Protein AF-A0A9E3R028-F1 (afdb_monomer)

Structure (mmCIF, N/CA/C/O backbone):
data_AF-A0A9E3R028-F1
#
_entry.id   AF-A0A9E3R028-F1
#
loop_
_atom_site.group_PDB
_atom_site.id
_atom_site.type_symbol
_atom_site.label_atom_id
_atom_site.label_alt_id
_atom_site.label_comp_id
_atom_site.label_asym_id
_atom_site.label_entity_id
_atom_site.label_seq_id
_atom_site.pdbx_PDB_ins_code
_atom_site.Cartn_x
_atom_site.Cartn_y
_atom_site.Cartn_z
_atom_site.occupancy
_atom_site.B_iso_or_equiv
_atom_site.auth_seq_id
_atom_site.auth_comp_id
_atom_site.auth_asym_id
_atom_site.auth_atom_id
_atom_site.pdbx_PDB_model_num
ATOM 1 N N . MET A 1 1 ? -29.742 22.937 36.128 1.00 52.22 1 MET A N 1
ATOM 2 C CA . MET A 1 1 ? -29.540 23.534 34.791 1.00 52.22 1 MET A CA 1
ATOM 3 C C . MET A 1 1 ? -29.158 22.417 33.839 1.00 52.22 1 MET A C 1
ATOM 5 O O . MET A 1 1 ? -28.031 21.950 33.879 1.00 52.22 1 MET A O 1
ATOM 9 N N . THR A 1 2 ? -30.118 21.914 33.070 1.00 56.81 2 THR A N 1
ATOM 10 C CA . THR A 1 2 ? -29.880 20.970 31.972 1.00 56.81 2 THR A CA 1
ATOM 11 C C . THR A 1 2 ? -29.448 21.771 30.751 1.00 56.81 2 THR A C 1
ATOM 13 O O . THR A 1 2 ? -30.237 22.549 30.215 1.00 56.81 2 THR A O 1
ATOM 16 N N . ASP A 1 3 ? -28.183 21.631 30.361 1.00 55.00 3 ASP A N 1
ATOM 17 C CA . ASP A 1 3 ? -27.664 22.211 29.125 1.00 55.00 3 ASP A CA 1
ATOM 18 C C . ASP A 1 3 ? -28.366 21.531 27.940 1.00 55.00 3 ASP A C 1
ATOM 20 O O . ASP A 1 3 ? -28.268 20.320 27.750 1.00 55.00 3 ASP A O 1
ATOM 24 N N . THR A 1 4 ? -29.166 22.306 27.212 1.00 62.31 4 THR A N 1
ATOM 25 C CA . THR A 1 4 ? -30.043 21.865 26.113 1.00 62.31 4 THR A CA 1
ATOM 26 C C . THR A 1 4 ? -29.516 22.334 24.761 1.00 62.31 4 THR A C 1
ATOM 28 O O . THR A 1 4 ? -30.279 22.479 23.806 1.00 62.31 4 THR A O 1
ATOM 31 N N . ARG A 1 5 ? -28.207 22.593 24.643 1.00 57.25 5 ARG A N 1
ATOM 32 C CA . ARG A 1 5 ? -27.637 22.955 23.345 1.00 57.25 5 ARG A CA 1
ATOM 33 C C . ARG A 1 5 ? -27.756 21.776 22.375 1.00 57.25 5 ARG A C 1
ATOM 35 O O . ARG A 1 5 ? -27.258 20.690 22.682 1.00 57.25 5 ARG A O 1
ATOM 42 N N . PRO A 1 6 ? -28.381 21.967 21.200 1.00 56.25 6 PRO A N 1
ATOM 43 C CA . PRO A 1 6 ? -28.322 20.969 20.148 1.00 56.25 6 PRO A CA 1
ATOM 44 C C . PRO A 1 6 ? -26.850 20.752 19.767 1.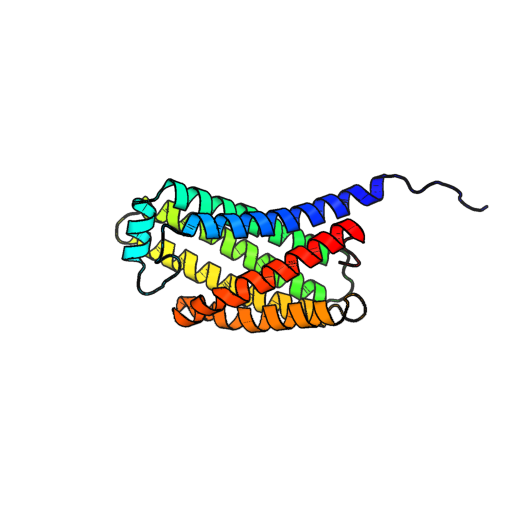00 56.25 6 PRO A C 1
ATOM 46 O O . PRO A 1 6 ? -26.083 21.720 19.741 1.00 56.25 6 PRO A O 1
ATOM 49 N N . PRO A 1 7 ? -26.428 19.507 19.486 1.00 55.75 7 PRO A N 1
ATOM 50 C CA . PRO A 1 7 ? -25.069 19.248 19.037 1.00 55.75 7 PRO A CA 1
ATOM 51 C C . PRO A 1 7 ? -24.806 20.077 17.778 1.00 55.75 7 PRO A C 1
ATOM 53 O O . PRO A 1 7 ? -25.539 19.970 16.791 1.00 55.75 7 PRO A O 1
ATOM 56 N N . THR A 1 8 ? -23.786 20.935 17.823 1.00 53.41 8 THR A N 1
ATOM 57 C CA . THR A 1 8 ? -23.384 21.722 16.660 1.00 53.41 8 THR A CA 1
ATOM 58 C C . THR A 1 8 ? -22.966 20.771 15.526 1.00 53.41 8 THR A C 1
ATOM 60 O O . THR A 1 8 ? -22.371 19.719 15.783 1.00 53.41 8 THR A O 1
ATOM 63 N N . PRO A 1 9 ? -23.255 21.100 14.252 1.00 54.72 9 PRO A N 1
ATOM 64 C CA . PRO A 1 9 ? -22.971 20.221 13.111 1.00 54.72 9 PRO A CA 1
ATOM 65 C C . PRO A 1 9 ? -21.474 19.936 12.875 1.00 54.72 9 PRO A C 1
ATOM 67 O O . PRO A 1 9 ? -21.119 19.122 12.021 1.00 54.72 9 PRO A O 1
ATOM 70 N N . GLU A 1 10 ? -20.585 20.584 13.625 1.00 54.69 10 GLU A N 1
ATOM 71 C CA . GLU A 1 10 ? -19.137 20.620 13.409 1.00 54.69 10 GLU A CA 1
ATOM 72 C C . GLU A 1 10 ? -18.427 19.279 13.689 1.00 54.69 10 GLU A C 1
ATOM 74 O O . GLU A 1 10 ? -17.338 19.033 13.174 1.00 54.69 10 GLU A O 1
ATOM 79 N N . GLY A 1 11 ? -19.059 18.346 14.413 1.00 52.66 11 GLY A N 1
ATOM 80 C CA . GLY A 1 11 ? -18.451 17.057 14.780 1.00 52.66 11 GLY A CA 1
ATOM 81 C C . GLY A 1 11 ? -18.382 15.992 13.672 1.00 52.66 11 GLY A C 1
ATOM 82 O O . GLY A 1 11 ? -17.630 15.026 13.801 1.00 52.66 11 GLY A O 1
ATOM 83 N N . ARG A 1 12 ? -19.146 16.126 12.574 1.00 56.41 12 ARG A N 1
ATOM 84 C CA . ARG A 1 12 ? -19.146 15.136 11.469 1.00 56.41 12 ARG A CA 1
ATOM 85 C C . ARG A 1 12 ? -18.051 15.371 10.426 1.00 56.41 12 ARG A C 1
ATOM 87 O O . ARG A 1 12 ? -17.665 14.425 9.741 1.00 56.41 12 ARG A O 1
ATOM 94 N N . SER A 1 13 ? -17.539 16.597 10.319 1.00 70.69 13 SER A N 1
ATOM 95 C CA . SER A 1 13 ? -16.602 17.003 9.261 1.00 70.69 13 SER A CA 1
ATOM 96 C C . SER A 1 13 ? -15.262 16.233 9.286 1.00 70.69 13 SER A C 1
ATOM 98 O O . SER A 1 13 ? -14.866 15.702 8.245 1.00 70.69 13 SER A O 1
ATOM 100 N N . PRO A 1 14 ? -14.602 16.027 10.450 1.00 83.50 14 PRO A N 1
ATOM 101 C CA . PRO A 1 14 ? -13.290 15.366 10.483 1.00 83.50 14 PRO A CA 1
ATOM 102 C C . PRO A 1 14 ? -13.351 13.856 10.210 1.00 83.50 14 PRO A C 1
ATOM 104 O O . PRO A 1 14 ? -12.488 13.302 9.531 1.00 83.50 14 PRO A O 1
ATOM 107 N N . ALA A 1 15 ? -14.385 13.178 10.718 1.00 89.69 15 ALA A N 1
ATOM 108 C CA . ALA A 1 15 ? -14.577 11.743 10.515 1.00 89.69 15 ALA A CA 1
ATOM 109 C C . ALA A 1 15 ? -14.929 11.410 9.059 1.00 89.69 15 ALA A C 1
ATOM 111 O O . ALA A 1 15 ? -14.435 10.420 8.515 1.00 89.69 15 ALA A O 1
ATOM 112 N N . LEU A 1 16 ? -15.756 12.250 8.424 1.00 93.38 16 LEU A N 1
ATOM 113 C CA . LEU A 1 16 ? -16.076 12.122 7.008 1.00 93.38 16 LEU A CA 1
ATOM 114 C C . LEU A 1 16 ? -14.817 12.282 6.155 1.00 93.38 16 LEU A C 1
ATOM 116 O O . LEU A 1 16 ? -14.528 11.395 5.358 1.00 93.38 16 LEU A O 1
ATOM 120 N N . GLY A 1 17 ? -14.056 13.363 6.362 1.00 94.94 17 GLY A N 1
ATOM 121 C CA . GLY A 1 17 ? -12.817 13.614 5.625 1.00 94.94 17 GLY A CA 1
ATOM 122 C C . GLY A 1 17 ? -11.838 12.449 5.743 1.00 94.94 17 GLY A C 1
ATOM 123 O O . GLY A 1 17 ? -11.412 11.903 4.732 1.00 94.94 17 GLY A O 1
ATOM 124 N N . LEU A 1 18 ? -11.573 11.985 6.967 1.00 96.25 18 LEU A N 1
ATOM 125 C CA . LEU A 1 18 ? -10.669 10.860 7.200 1.00 96.25 18 LEU A CA 1
ATOM 126 C C . LEU A 1 18 ? -11.150 9.564 6.529 1.00 96.25 18 LEU A C 1
ATOM 128 O O . LEU A 1 18 ? -10.365 8.863 5.895 1.00 96.25 18 LEU A O 1
ATOM 132 N N . GLY A 1 19 ? -12.439 9.237 6.647 1.00 96.69 19 GLY A N 1
ATOM 133 C CA . GLY A 1 19 ? -13.005 8.058 5.995 1.00 96.69 19 GLY A CA 1
ATOM 134 C C . GLY A 1 19 ? -12.938 8.134 4.465 1.00 96.69 19 GLY A C 1
ATOM 135 O O . GLY A 1 19 ? -12.598 7.144 3.823 1.00 96.69 19 GLY A O 1
ATOM 136 N N . LEU A 1 20 ? -13.186 9.307 3.876 1.00 97.62 20 LEU A N 1
ATOM 137 C CA . LEU A 1 20 ? -13.028 9.527 2.435 1.00 97.62 20 LEU A CA 1
ATOM 138 C C . LEU A 1 20 ? -11.567 9.408 1.991 1.00 97.62 20 LEU A C 1
ATOM 140 O O . LEU A 1 20 ? -11.316 8.829 0.939 1.00 97.62 20 LEU A O 1
ATOM 144 N N . THR A 1 21 ? -10.607 9.867 2.798 1.00 98.06 21 THR A N 1
ATOM 145 C CA . THR A 1 21 ? -9.173 9.683 2.530 1.00 98.06 21 THR A CA 1
ATOM 146 C C . THR A 1 21 ? -8.810 8.200 2.423 1.00 98.06 21 THR A C 1
ATOM 148 O O . THR A 1 21 ? -8.137 7.799 1.476 1.00 98.06 21 THR A O 1
ATOM 151 N N . GLY A 1 22 ? -9.300 7.359 3.339 1.00 98.25 22 GLY A N 1
ATOM 152 C CA . GLY A 1 22 ? -9.068 5.913 3.267 1.00 98.25 22 GLY A CA 1
ATOM 153 C C . GLY A 1 22 ? -9.707 5.262 2.031 1.00 98.25 22 GLY A C 1
ATOM 154 O O . GLY A 1 22 ? -9.060 4.468 1.350 1.00 98.25 22 GLY A O 1
ATOM 155 N N . LEU A 1 23 ? -10.938 5.658 1.677 1.00 98.56 23 LEU A N 1
ATOM 156 C CA . LEU A 1 23 ? -11.609 5.185 0.456 1.00 98.56 23 LEU A CA 1
ATOM 157 C C . LEU A 1 23 ? -10.883 5.624 -0.821 1.00 98.56 23 LEU A C 1
ATOM 159 O O . LEU A 1 23 ? -10.758 4.827 -1.750 1.00 98.56 23 LEU A O 1
ATOM 163 N N . ALA A 1 24 ? -10.382 6.861 -0.866 1.00 98.56 24 ALA A N 1
ATOM 164 C CA . ALA A 1 24 ? -9.566 7.353 -1.971 1.00 98.56 24 ALA A CA 1
ATOM 165 C C . ALA A 1 24 ? -8.272 6.538 -2.098 1.00 98.56 24 ALA A C 1
ATOM 167 O O . ALA A 1 24 ? -7.923 6.123 -3.201 1.00 98.56 24 ALA A O 1
ATOM 168 N N . GLY A 1 25 ? -7.620 6.229 -0.971 1.00 98.56 25 GLY A N 1
ATOM 169 C CA . GLY A 1 25 ? -6.462 5.338 -0.925 1.00 98.56 25 GLY A CA 1
ATOM 170 C C . GLY A 1 25 ? -6.739 3.975 -1.563 1.00 98.56 25 GLY A C 1
ATOM 171 O O . GLY A 1 25 ? -5.985 3.538 -2.432 1.00 98.56 25 GLY A O 1
ATOM 172 N N . VAL A 1 26 ? -7.860 3.338 -1.206 1.00 98.69 26 VAL A N 1
ATOM 173 C CA . VAL A 1 26 ? -8.295 2.061 -1.800 1.00 98.69 26 VAL A CA 1
ATOM 174 C C . VAL A 1 26 ? -8.547 2.194 -3.303 1.00 98.69 26 VAL A C 1
ATOM 176 O O . VAL A 1 26 ? -8.011 1.411 -4.085 1.00 98.69 26 VAL A O 1
ATOM 179 N N . ALA A 1 27 ? -9.343 3.182 -3.719 1.00 98.69 27 ALA A N 1
ATOM 180 C CA . ALA A 1 27 ? -9.720 3.360 -5.120 1.00 98.69 27 ALA A CA 1
ATOM 181 C C . ALA A 1 27 ? -8.502 3.614 -6.021 1.00 98.69 27 ALA A C 1
ATOM 183 O O . ALA A 1 27 ? -8.405 3.042 -7.106 1.00 98.69 27 ALA A O 1
ATOM 184 N N . LEU A 1 28 ? -7.554 4.429 -5.554 1.00 98.62 28 LEU A N 1
ATOM 185 C CA . LEU A 1 28 ? -6.338 4.746 -6.295 1.00 98.62 28 LEU A CA 1
ATOM 186 C C . LEU A 1 28 ? -5.385 3.552 -6.397 1.00 98.62 28 LEU A C 1
ATOM 188 O O . LEU A 1 28 ? -4.838 3.329 -7.469 1.00 98.62 28 LEU A O 1
ATOM 192 N N . ASN A 1 29 ? -5.245 2.734 -5.348 1.00 98.44 29 ASN A N 1
ATOM 193 C CA . ASN A 1 29 ? -4.454 1.498 -5.424 1.00 98.44 29 ASN A CA 1
ATOM 194 C C . ASN A 1 29 ? -5.057 0.498 -6.427 1.00 98.44 29 ASN A C 1
ATOM 196 O O . ASN A 1 29 ? -4.339 -0.092 -7.231 1.00 98.44 29 ASN A O 1
ATOM 200 N N . VAL A 1 30 ? -6.388 0.350 -6.446 1.00 98.50 30 VAL A N 1
ATOM 201 C CA . VAL A 1 30 ? -7.079 -0.490 -7.442 1.00 98.50 30 VAL A CA 1
ATOM 202 C C . VAL A 1 30 ? -6.868 0.046 -8.862 1.00 98.50 30 VAL A C 1
ATOM 204 O O . VAL A 1 30 ? -6.584 -0.727 -9.778 1.00 98.50 30 VAL A O 1
ATOM 207 N N . ALA A 1 31 ? -6.985 1.362 -9.054 1.00 98.38 31 ALA A N 1
ATOM 208 C CA . ALA A 1 31 ? -6.740 1.998 -10.345 1.00 98.38 31 ALA A CA 1
ATOM 209 C C . ALA A 1 31 ? -5.286 1.813 -10.804 1.00 98.38 31 ALA A C 1
ATOM 211 O O . ALA A 1 31 ? -5.053 1.498 -11.968 1.00 98.38 31 ALA A O 1
ATOM 212 N N . ALA A 1 32 ? -4.319 1.939 -9.894 1.00 97.81 32 ALA A N 1
ATOM 213 C CA . ALA A 1 32 ? -2.907 1.752 -10.195 1.00 97.81 32 ALA A CA 1
ATOM 214 C C . ALA A 1 32 ? -2.615 0.334 -10.714 1.00 97.81 32 ALA A C 1
ATOM 216 O O . ALA A 1 32 ? -2.037 0.177 -11.788 1.00 97.81 32 ALA A O 1
ATOM 217 N N . VAL A 1 33 ? -3.142 -0.702 -10.048 1.00 96.75 33 VAL A N 1
ATOM 218 C CA . VAL A 1 33 ? -3.058 -2.094 -10.533 1.00 96.75 33 VAL A CA 1
ATOM 219 C C . VAL A 1 33 ? -3.713 -2.259 -11.910 1.00 96.75 33 VAL A C 1
ATOM 221 O O . VAL A 1 33 ? -3.205 -2.992 -12.759 1.00 96.75 33 VAL A O 1
ATOM 224 N N . ALA A 1 34 ? -4.826 -1.569 -12.179 1.00 97.69 34 ALA A N 1
ATOM 225 C CA . ALA A 1 34 ? -5.450 -1.601 -13.500 1.00 97.69 34 ALA A CA 1
ATOM 226 C C . ALA A 1 34 ? -4.557 -0.967 -14.584 1.00 97.69 34 ALA A C 1
ATOM 228 O O . ALA A 1 34 ? -4.493 -1.497 -15.696 1.00 97.69 34 ALA A O 1
ATOM 229 N N . PHE A 1 35 ? -3.839 0.113 -14.261 1.00 98.12 35 PHE A N 1
ATOM 230 C CA . PHE A 1 35 ? -2.866 0.738 -15.159 1.00 98.12 35 PHE A CA 1
ATOM 231 C C . PHE A 1 35 ? -1.607 -0.109 -15.374 1.00 98.12 35 PHE A C 1
ATOM 233 O O . PHE A 1 35 ? -0.998 0.015 -16.429 1.00 98.12 35 PHE A O 1
ATOM 240 N N . LEU A 1 36 ? -1.247 -1.011 -14.454 1.00 95.88 36 LEU A N 1
ATOM 241 C CA . LEU A 1 36 ? -0.114 -1.934 -14.628 1.00 95.88 36 LEU A CA 1
ATOM 242 C C . LEU A 1 36 ? -0.366 -3.081 -15.614 1.00 95.88 36 LEU A C 1
ATOM 244 O O . LEU A 1 36 ? 0.580 -3.762 -15.990 1.00 95.88 36 LEU A O 1
ATOM 248 N N . ARG A 1 37 ? -1.604 -3.316 -16.067 1.00 96.06 37 ARG A N 1
ATOM 249 C CA . ARG A 1 37 ? -1.925 -4.431 -16.984 1.00 96.06 37 ARG A CA 1
ATOM 250 C C . ARG A 1 37 ? -1.025 -4.538 -18.233 1.00 96.06 37 ARG A C 1
ATOM 252 O O . ARG A 1 37 ? -0.749 -5.668 -18.625 1.00 96.06 37 ARG A O 1
ATOM 259 N N . PRO A 1 38 ? -0.569 -3.439 -18.868 1.00 96.81 38 PRO A N 1
ATOM 260 C CA . PRO A 1 38 ? 0.353 -3.497 -20.005 1.00 96.81 38 PRO A CA 1
ATOM 261 C C . PRO A 1 38 ? 1.813 -3.819 -19.640 1.00 96.81 38 PRO A C 1
ATOM 263 O O . PRO A 1 38 ? 2.636 -3.910 -20.543 1.00 96.81 38 PRO A O 1
ATOM 266 N N . ILE A 1 39 ? 2.143 -3.948 -18.350 1.00 96.94 39 ILE A N 1
ATOM 267 C CA . ILE A 1 39 ? 3.502 -4.105 -17.808 1.00 96.94 39 ILE A CA 1
ATOM 268 C C . ILE A 1 39 ? 3.568 -5.434 -17.025 1.00 96.94 39 ILE A C 1
ATOM 270 O O . ILE A 1 39 ? 3.597 -5.435 -15.790 1.00 96.94 39 ILE A O 1
ATOM 274 N N . PRO A 1 40 ? 3.496 -6.595 -17.704 1.00 94.75 40 PRO A N 1
ATOM 275 C CA . PRO A 1 40 ? 3.368 -7.900 -17.053 1.00 94.75 40 PRO A CA 1
ATOM 276 C C . PRO A 1 40 ? 4.564 -8.292 -16.172 1.00 94.75 40 PRO A C 1
ATOM 278 O O . PRO A 1 40 ? 4.393 -9.126 -15.281 1.00 94.75 40 PRO A O 1
ATOM 281 N N . HIS A 1 41 ? 5.746 -7.702 -16.382 1.00 95.56 41 HIS A N 1
ATOM 282 C CA . HIS A 1 41 ? 6.936 -7.977 -15.570 1.00 95.56 41 HIS A CA 1
ATOM 283 C C . HIS A 1 41 ? 7.132 -6.993 -14.409 1.00 95.56 41 HIS A C 1
ATOM 285 O O . HIS A 1 41 ? 8.146 -7.068 -13.710 1.00 95.56 41 HIS A O 1
ATOM 291 N N . ALA A 1 42 ? 6.171 -6.094 -14.162 1.00 93.88 42 ALA A N 1
ATOM 292 C CA . ALA A 1 42 ? 6.224 -5.200 -13.012 1.00 93.88 42 ALA A CA 1
ATOM 293 C C . ALA A 1 42 ? 6.432 -5.990 -11.708 1.00 93.88 42 ALA A C 1
ATOM 295 O O . ALA A 1 42 ? 5.757 -6.992 -11.461 1.00 93.88 42 ALA A O 1
ATOM 296 N N . TYR A 1 43 ? 7.371 -5.525 -10.879 1.00 90.25 43 TYR A N 1
ATOM 297 C CA . TYR A 1 43 ? 7.721 -6.127 -9.586 1.00 90.25 43 TYR A CA 1
ATOM 298 C C . TYR A 1 43 ? 8.282 -7.564 -9.646 1.00 90.25 43 TYR A C 1
ATOM 300 O O . TYR A 1 43 ? 8.252 -8.286 -8.649 1.00 90.25 43 TYR A O 1
ATOM 308 N N . ARG A 1 44 ? 8.838 -7.996 -10.789 1.00 92.19 44 ARG A N 1
ATOM 309 C CA . ARG A 1 44 ? 9.544 -9.285 -10.919 1.00 92.19 44 ARG A CA 1
ATOM 310 C C . ARG A 1 44 ? 11.071 -9.084 -10.843 1.00 92.19 44 ARG A C 1
ATOM 312 O O . ARG A 1 44 ? 11.637 -8.505 -11.774 1.00 92.19 44 ARG A O 1
ATOM 319 N N . PRO A 1 45 ? 11.761 -9.527 -9.769 1.00 91.44 45 PRO A N 1
ATOM 320 C CA . PRO A 1 45 ? 13.191 -9.248 -9.563 1.00 91.44 45 PRO A CA 1
ATOM 321 C C . PRO A 1 45 ? 14.112 -9.819 -10.653 1.00 91.44 45 PRO A C 1
ATOM 323 O O . PRO A 1 45 ? 15.181 -9.277 -10.910 1.00 91.44 45 PRO A O 1
ATOM 326 N N . GLU A 1 46 ? 13.711 -10.904 -11.307 1.00 94.19 46 GLU A N 1
ATOM 327 C CA . GLU A 1 46 ? 14.446 -11.575 -12.380 1.00 94.19 46 GLU A CA 1
ATOM 328 C C . GLU A 1 46 ? 14.240 -10.940 -13.763 1.00 94.19 46 GLU A C 1
ATOM 330 O O . GLU A 1 46 ? 14.974 -11.261 -14.695 1.00 94.19 46 GLU A O 1
ATOM 335 N N . ALA A 1 47 ? 13.259 -10.044 -13.908 1.00 94.69 47 ALA A N 1
ATOM 336 C CA . ALA A 1 47 ? 12.821 -9.505 -15.195 1.00 94.69 47 ALA A CA 1
ATOM 337 C C . ALA A 1 47 ? 12.924 -7.970 -15.269 1.00 94.69 47 ALA A C 1
ATOM 339 O O . ALA A 1 47 ? 12.144 -7.327 -15.967 1.00 94.69 47 ALA A O 1
ATOM 340 N N . LEU A 1 48 ? 13.899 -7.373 -14.575 1.00 95.06 48 LEU A N 1
ATOM 341 C CA . LEU A 1 48 ? 14.069 -5.914 -14.499 1.00 95.06 48 LEU A CA 1
ATOM 342 C C . LEU A 1 48 ? 14.233 -5.245 -15.870 1.00 95.06 48 LEU A C 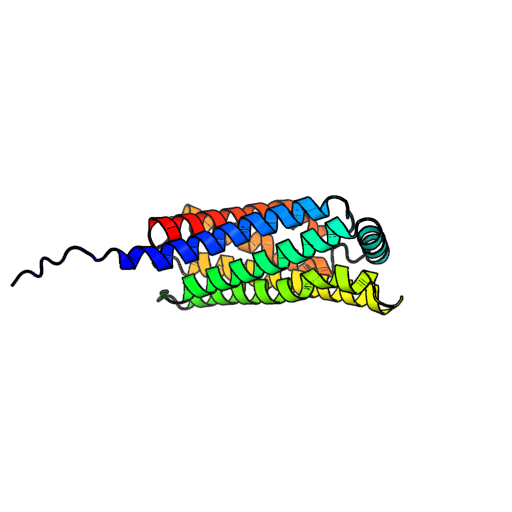1
ATOM 344 O O . LEU A 1 48 ? 13.658 -4.187 -16.101 1.00 95.06 48 LEU A O 1
ATOM 348 N N . GLU A 1 49 ? 14.981 -5.863 -16.785 1.00 95.56 49 GLU A N 1
ATOM 349 C CA . GLU A 1 49 ? 15.172 -5.333 -18.144 1.00 95.56 49 GLU A CA 1
ATOM 350 C C . GLU A 1 49 ? 13.866 -5.349 -18.949 1.00 95.56 49 GLU A C 1
ATOM 352 O O . GLU A 1 49 ? 13.540 -4.383 -19.638 1.00 95.56 49 GLU A O 1
ATOM 357 N N . ALA A 1 50 ? 13.080 -6.424 -18.824 1.00 96.75 50 ALA A N 1
ATOM 358 C CA . ALA A 1 50 ? 11.771 -6.521 -19.464 1.00 96.75 50 ALA A CA 1
ATOM 359 C C . ALA A 1 50 ? 10.796 -5.495 -18.871 1.00 96.75 50 ALA A C 1
ATOM 361 O O . ALA A 1 50 ? 10.132 -4.782 -19.618 1.00 96.75 50 ALA A O 1
ATOM 362 N N . TRP A 1 51 ? 10.779 -5.352 -17.543 1.00 97.19 51 TRP A N 1
ATOM 363 C CA . TRP A 1 51 ? 9.991 -4.331 -16.857 1.00 97.19 51 TRP A CA 1
ATOM 364 C C . TRP A 1 51 ? 10.362 -2.921 -17.342 1.00 97.19 51 TRP A C 1
ATOM 366 O O . TRP A 1 51 ? 9.481 -2.132 -17.685 1.00 97.19 51 TRP A O 1
ATOM 376 N N . LEU A 1 52 ? 11.655 -2.608 -17.453 1.00 97.25 52 LEU A N 1
ATOM 377 C CA . LEU A 1 52 ? 12.118 -1.313 -17.950 1.00 97.25 52 LEU A CA 1
ATOM 378 C C . LEU A 1 52 ? 11.664 -1.055 -19.395 1.00 97.25 52 LEU A C 1
ATOM 380 O O . LEU A 1 52 ? 11.148 0.025 -19.696 1.00 97.25 52 LEU A O 1
ATOM 384 N N . ALA A 1 53 ? 11.816 -2.047 -20.276 1.00 97.31 53 ALA A N 1
ATOM 385 C CA . ALA A 1 53 ? 11.385 -1.959 -21.669 1.00 97.31 53 ALA A CA 1
ATOM 386 C C . ALA A 1 53 ? 9.864 -1.758 -21.795 1.00 97.31 53 ALA A C 1
ATOM 388 O O . ALA A 1 53 ? 9.409 -0.940 -22.593 1.00 97.31 53 ALA A O 1
ATOM 389 N N . GLU A 1 54 ? 9.070 -2.446 -20.976 1.00 98.19 54 GLU A N 1
ATOM 390 C CA . GLU A 1 54 ? 7.612 -2.296 -20.923 1.00 98.19 54 GLU A CA 1
ATOM 391 C C . GLU A 1 54 ? 7.192 -0.921 -20.410 1.00 98.19 54 GLU A C 1
ATOM 393 O O . GLU A 1 54 ? 6.298 -0.292 -20.980 1.00 98.19 54 GLU A O 1
ATOM 398 N N . CYS A 1 55 ? 7.869 -0.407 -19.380 1.00 97.62 55 CYS A N 1
ATOM 399 C CA . CYS A 1 55 ? 7.629 0.944 -18.894 1.00 97.62 55 CYS A CA 1
ATOM 400 C C . CYS A 1 55 ? 7.888 1.995 -19.981 1.00 97.62 55 CYS A C 1
ATOM 402 O O . CYS A 1 55 ? 7.113 2.950 -20.098 1.00 97.62 55 CYS A O 1
ATOM 404 N N . ALA A 1 56 ? 8.938 1.805 -20.788 1.00 97.25 56 ALA A N 1
ATOM 405 C CA . ALA A 1 56 ? 9.258 2.667 -21.923 1.00 97.25 56 ALA A CA 1
ATOM 406 C C . ALA A 1 56 ? 8.249 2.519 -23.077 1.00 97.25 56 ALA A C 1
ATOM 408 O O . 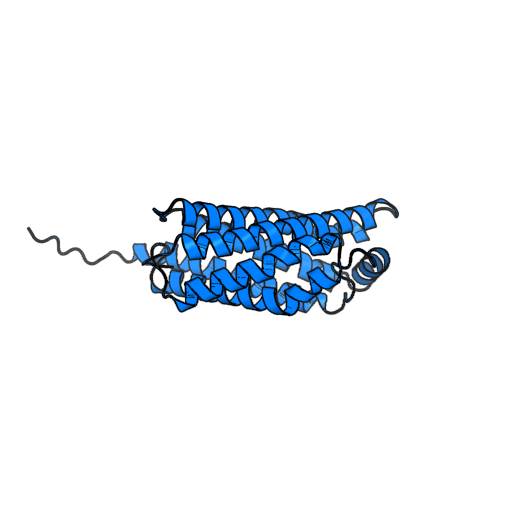ALA A 1 56 ? 7.924 3.505 -23.736 1.00 97.25 56 ALA A O 1
ATOM 409 N N . ALA A 1 57 ? 7.719 1.313 -23.299 1.00 98.00 57 ALA A N 1
ATOM 410 C CA . ALA A 1 57 ? 6.698 1.044 -24.310 1.00 98.00 57 ALA A CA 1
ATOM 411 C C . ALA A 1 57 ? 5.307 1.585 -23.923 1.00 98.00 57 ALA A C 1
ATOM 413 O O . ALA A 1 57 ? 4.512 1.924 -24.799 1.00 98.00 57 ALA A O 1
ATOM 414 N N . ALA A 1 58 ? 5.012 1.698 -22.624 1.00 97.94 58 ALA A N 1
ATOM 415 C CA . ALA A 1 58 ? 3.729 2.163 -22.096 1.00 97.94 58 ALA A CA 1
ATOM 416 C C . ALA A 1 58 ? 3.884 3.351 -21.116 1.00 97.94 58 ALA A C 1
ATOM 418 O O . ALA A 1 58 ? 3.452 3.272 -19.961 1.00 97.94 58 ALA A O 1
ATOM 419 N N . PRO A 1 59 ? 4.446 4.499 -21.544 1.00 96.81 59 PRO A N 1
ATOM 420 C CA . PRO A 1 59 ? 4.839 5.584 -20.637 1.00 96.81 59 PRO A CA 1
ATOM 421 C C . PRO A 1 59 ? 3.653 6.219 -19.899 1.00 96.81 59 PRO A C 1
ATOM 423 O O . PRO A 1 59 ? 3.760 6.586 -18.731 1.00 96.81 59 PRO A O 1
ATOM 426 N N . GLN A 1 60 ? 2.494 6.311 -20.555 1.00 98.00 60 GLN A N 1
ATOM 427 C CA . GLN A 1 60 ? 1.269 6.856 -19.959 1.00 98.00 60 GLN A CA 1
ATOM 428 C C . GLN A 1 60 ? 0.723 5.939 -18.859 1.00 98.00 60 GLN A C 1
ATOM 430 O O . GLN A 1 60 ? 0.307 6.424 -17.810 1.00 98.00 60 GLN A O 1
ATOM 435 N N . ALA A 1 61 ? 0.763 4.621 -19.079 1.00 97.75 61 ALA A N 1
ATOM 436 C CA . ALA A 1 61 ? 0.340 3.627 -18.099 1.00 97.75 61 ALA A CA 1
ATOM 437 C C . ALA A 1 61 ? 1.284 3.613 -16.887 1.00 97.75 61 ALA A C 1
ATOM 439 O O . ALA A 1 61 ? 0.820 3.660 -15.749 1.00 97.75 61 ALA A O 1
ATOM 440 N N . THR A 1 62 ? 2.598 3.663 -17.131 1.00 97.81 62 THR A N 1
ATOM 441 C CA . THR A 1 62 ? 3.630 3.801 -16.092 1.00 97.81 62 THR A CA 1
ATOM 442 C C . THR A 1 62 ? 3.402 5.049 -15.240 1.00 97.81 62 THR A C 1
ATOM 444 O O . THR A 1 62 ? 3.368 4.962 -14.013 1.00 97.81 62 THR A O 1
ATOM 447 N N . ALA A 1 63 ? 3.187 6.206 -15.874 1.00 98.12 63 ALA A N 1
ATOM 448 C CA . ALA A 1 63 ? 2.948 7.460 -15.167 1.00 98.12 63 ALA A CA 1
ATOM 449 C C . ALA A 1 63 ? 1.637 7.440 -14.367 1.00 98.12 63 ALA A C 1
ATOM 451 O O . ALA A 1 63 ? 1.627 7.820 -13.196 1.00 98.12 63 ALA A O 1
ATOM 452 N N . ALA A 1 64 ? 0.541 6.977 -14.977 1.00 98.38 64 ALA A N 1
ATOM 453 C CA . ALA A 1 64 ? -0.761 6.891 -14.323 1.00 98.38 64 ALA A CA 1
ATOM 454 C C . ALA A 1 64 ? -0.730 5.942 -13.118 1.00 98.38 64 ALA A C 1
ATOM 456 O O . ALA A 1 64 ? -1.227 6.299 -12.051 1.00 98.38 64 ALA A O 1
ATOM 457 N N . SER A 1 65 ? -0.096 4.773 -13.263 1.00 98.38 65 SER A N 1
ATOM 458 C CA . SER A 1 65 ? 0.105 3.824 -12.167 1.00 98.38 65 SER A CA 1
ATOM 459 C C . SER A 1 65 ? 0.943 4.429 -11.042 1.00 98.38 65 SER A C 1
ATOM 461 O O . SER A 1 65 ? 0.512 4.421 -9.891 1.00 98.38 65 SER A O 1
ATOM 463 N N . GLY A 1 66 ? 2.109 4.999 -11.369 1.00 98.06 66 GLY A N 1
ATOM 464 C CA . GLY A 1 66 ? 3.021 5.574 -10.380 1.00 98.06 66 GLY A CA 1
ATOM 465 C C . GLY A 1 66 ? 2.352 6.657 -9.535 1.00 98.06 66 GLY A C 1
ATOM 466 O O . GLY A 1 66 ? 2.384 6.583 -8.308 1.00 98.06 66 GLY A O 1
ATOM 467 N N . TRP A 1 67 ? 1.662 7.609 -10.175 1.00 98.50 67 TRP A N 1
ATOM 468 C CA . TRP A 1 67 ? 0.926 8.665 -9.473 1.00 98.50 67 TRP A CA 1
ATOM 469 C C . TRP A 1 67 ? -0.263 8.142 -8.666 1.00 98.50 67 TRP A C 1
ATOM 471 O O . TRP A 1 67 ? -0.476 8.596 -7.540 1.00 98.50 67 TRP A O 1
ATOM 481 N N . ALA A 1 68 ? -1.032 7.197 -9.215 1.00 98.56 68 ALA A N 1
ATOM 482 C CA . ALA A 1 68 ? -2.157 6.603 -8.503 1.00 98.56 68 ALA A CA 1
ATOM 483 C C . ALA A 1 68 ? -1.685 5.873 -7.234 1.00 98.56 68 ALA A C 1
ATOM 485 O O . ALA A 1 68 ? -2.250 6.109 -6.165 1.00 98.56 68 ALA A O 1
ATOM 486 N N . PHE A 1 69 ? -0.605 5.086 -7.306 1.00 98.44 69 PHE A N 1
ATOM 487 C CA . PHE A 1 69 ? 0.004 4.492 -6.115 1.00 98.44 69 PHE A CA 1
ATOM 488 C C . PHE A 1 69 ? 0.520 5.552 -5.143 1.00 98.44 69 PHE A C 1
ATOM 490 O O . PHE A 1 69 ? 0.122 5.518 -3.983 1.00 98.44 69 PHE A O 1
ATOM 497 N N . THR A 1 70 ? 1.322 6.530 -5.585 1.00 98.69 70 THR A N 1
ATOM 498 C CA . THR A 1 70 ? 1.884 7.561 -4.689 1.00 98.69 70 THR A CA 1
ATOM 499 C C . THR A 1 70 ? 0.790 8.271 -3.893 1.00 98.69 70 THR A C 1
ATOM 501 O O . THR A 1 70 ? 0.845 8.334 -2.665 1.00 98.69 70 THR A O 1
ATOM 504 N N . VAL A 1 71 ? -0.231 8.797 -4.578 1.00 98.69 71 VAL A N 1
ATOM 505 C CA . VAL A 1 71 ? -1.314 9.545 -3.924 1.00 98.69 71 VAL A CA 1
ATOM 506 C C . VAL A 1 71 ? -2.165 8.612 -3.064 1.00 98.69 71 VAL A C 1
ATOM 508 O O . VAL A 1 71 ? -2.531 8.971 -1.943 1.00 98.69 71 VAL A O 1
ATOM 511 N N . GLY A 1 72 ? -2.448 7.402 -3.553 1.00 98.69 72 GLY A N 1
ATOM 512 C CA . GLY A 1 72 ? -3.215 6.401 -2.823 1.00 98.69 72 GLY A CA 1
ATOM 513 C C . GLY A 1 72 ? -2.542 5.988 -1.514 1.00 98.69 72 GLY A C 1
ATOM 514 O O . GLY A 1 72 ? -3.182 5.986 -0.467 1.00 98.69 72 GLY A O 1
ATOM 515 N N . LEU A 1 73 ? -1.245 5.692 -1.547 1.00 98.75 73 LEU A N 1
ATOM 516 C CA . LEU A 1 73 ? -0.455 5.281 -0.387 1.00 98.75 73 LEU A CA 1
ATOM 517 C C . LEU A 1 73 ? -0.274 6.417 0.625 1.00 98.75 73 LEU A C 1
ATOM 519 O O . LEU A 1 73 ? -0.439 6.193 1.823 1.00 98.75 73 LEU A O 1
ATOM 523 N N . VAL A 1 74 ? -0.040 7.655 0.174 1.00 98.75 74 VAL A N 1
ATOM 524 C CA . VAL A 1 74 ? -0.020 8.823 1.073 1.00 98.75 74 VAL A CA 1
ATOM 525 C C . VAL A 1 74 ? -1.380 9.008 1.751 1.00 98.75 74 VAL A C 1
ATOM 527 O O . VAL A 1 74 ? -1.440 9.235 2.961 1.00 98.75 74 VAL A O 1
ATOM 530 N N . ALA A 1 75 ? -2.483 8.847 1.014 1.00 98.62 75 ALA A N 1
ATOM 531 C CA . ALA A 1 75 ? -3.822 8.885 1.594 1.00 98.62 75 ALA A CA 1
ATOM 532 C C . ALA A 1 75 ? -4.017 7.773 2.642 1.00 98.62 75 ALA A C 1
ATOM 534 O O . ALA A 1 75 ? -4.513 8.039 3.738 1.00 98.62 75 ALA A O 1
ATOM 535 N N . LEU A 1 76 ? -3.563 6.545 2.369 1.00 98.69 76 LEU A N 1
ATOM 536 C CA . LEU A 1 76 ? -3.588 5.454 3.347 1.00 98.69 76 LEU A CA 1
ATOM 537 C C . LEU A 1 76 ? -2.758 5.777 4.597 1.00 98.69 76 LEU A C 1
ATOM 539 O O . LEU A 1 76 ? -3.238 5.567 5.711 1.00 98.69 76 LEU A O 1
ATOM 543 N N . ALA A 1 77 ? -1.560 6.343 4.448 1.00 98.69 77 ALA A N 1
ATOM 544 C CA . ALA A 1 77 ? -0.735 6.747 5.582 1.00 98.69 77 ALA A CA 1
ATOM 545 C C . ALA A 1 77 ? -1.460 7.770 6.472 1.00 98.69 77 ALA A C 1
ATOM 547 O O . ALA A 1 77 ? -1.573 7.572 7.683 1.00 98.69 77 ALA A O 1
ATOM 548 N N . VAL A 1 78 ? -2.034 8.817 5.870 1.00 98.50 78 VAL A N 1
ATOM 549 C CA . VAL A 1 78 ? -2.843 9.819 6.584 1.00 98.50 78 VAL A CA 1
ATOM 550 C C . VAL A 1 78 ? -4.045 9.168 7.269 1.00 98.50 78 VAL A C 1
ATOM 552 O O . VAL A 1 78 ? -4.334 9.476 8.426 1.00 98.50 78 VAL A O 1
ATOM 555 N N . PHE A 1 79 ? -4.725 8.240 6.590 1.00 98.56 79 PHE A N 1
ATOM 556 C CA . PHE A 1 79 ? -5.859 7.511 7.149 1.00 98.56 79 PHE A CA 1
ATOM 557 C C . PHE A 1 79 ? -5.479 6.766 8.434 1.00 98.56 79 PHE A C 1
ATOM 559 O O . PHE A 1 79 ? -6.123 6.949 9.470 1.00 98.56 79 PHE A O 1
ATOM 566 N N . PHE A 1 80 ? -4.408 5.973 8.402 1.00 98.38 80 PHE A N 1
ATOM 567 C CA . PHE A 1 80 ? -3.977 5.194 9.560 1.00 98.38 80 PHE A CA 1
ATOM 568 C C . PHE A 1 80 ? -3.431 6.059 10.698 1.00 98.38 80 PHE A C 1
ATOM 570 O O . PHE A 1 80 ? -3.759 5.802 11.857 1.00 98.38 80 PHE A O 1
ATOM 577 N N . LEU A 1 81 ? -2.694 7.132 10.403 1.00 98.12 81 LEU A N 1
ATOM 578 C CA . LEU A 1 81 ? -2.285 8.101 11.427 1.00 98.12 81 LEU A CA 1
ATOM 579 C C . LEU A 1 81 ? -3.502 8.772 12.087 1.00 98.12 81 LEU A C 1
ATOM 581 O O . LEU A 1 81 ? -3.549 8.910 13.311 1.00 98.12 81 LEU A O 1
ATOM 585 N N . GLY A 1 82 ? -4.534 9.102 11.305 1.00 97.00 82 GLY A N 1
ATOM 586 C CA . GLY A 1 82 ? -5.795 9.629 11.827 1.00 97.00 82 GLY A CA 1
ATOM 587 C C . GLY A 1 82 ? -6.565 8.627 12.696 1.00 97.00 82 GLY A C 1
ATOM 588 O O . GLY A 1 82 ? -7.189 9.028 13.679 1.00 97.00 82 GLY A O 1
ATOM 589 N N . LEU A 1 83 ? -6.491 7.324 12.397 1.00 95.81 83 LEU A N 1
ATOM 590 C CA . LEU A 1 83 ? -7.033 6.270 13.267 1.00 95.81 83 LEU A CA 1
ATOM 591 C C . LEU A 1 83 ? -6.239 6.112 14.571 1.00 95.81 83 LEU A C 1
ATOM 593 O O . LEU A 1 83 ? -6.822 5.776 15.606 1.00 95.81 83 LEU A O 1
ATOM 597 N N . ALA A 1 84 ? -4.924 6.332 14.531 1.00 96.62 84 ALA A N 1
ATOM 598 C CA . ALA A 1 84 ? -4.047 6.206 15.690 1.00 96.62 84 ALA A CA 1
ATOM 599 C C . ALA A 1 84 ? -4.253 7.334 16.712 1.00 96.62 84 ALA A C 1
ATOM 601 O O . ALA A 1 84 ? -4.162 7.083 17.914 1.00 96.62 84 ALA A O 1
ATOM 602 N N . ALA A 1 85 ? -4.547 8.553 16.249 1.00 94.88 85 ALA A N 1
ATOM 603 C CA . ALA A 1 85 ? -4.647 9.744 17.092 1.00 94.88 85 ALA A CA 1
ATOM 604 C C . ALA A 1 85 ? -5.626 9.605 18.283 1.00 94.88 85 ALA A C 1
ATOM 606 O O . ALA A 1 85 ? -5.221 9.894 19.408 1.00 94.88 85 ALA A O 1
ATOM 607 N N . PRO A 1 86 ? -6.875 9.120 18.111 1.00 93.25 86 PRO A N 1
ATOM 608 C CA . PRO A 1 86 ? -7.799 8.925 19.231 1.00 93.25 86 PRO A CA 1
ATOM 609 C C . PRO A 1 86 ? -7.652 7.561 19.932 1.00 93.25 86 PRO A C 1
ATOM 611 O O . PRO A 1 86 ? -8.444 7.242 20.820 1.00 93.25 86 PRO A O 1
ATOM 614 N N . ALA A 1 87 ? -6.717 6.699 19.517 1.00 93.38 87 ALA A N 1
ATOM 615 C CA . ALA A 1 87 ? -6.625 5.337 20.034 1.00 93.38 87 ALA A CA 1
ATOM 616 C C . ALA A 1 87 ? -5.898 5.282 21.387 1.00 93.38 87 ALA A C 1
ATOM 618 O O . ALA A 1 87 ? -4.762 5.735 21.525 1.00 93.38 87 ALA A O 1
ATOM 619 N N . THR A 1 88 ? -6.512 4.638 22.382 1.00 92.88 88 THR A N 1
ATOM 620 C CA . THR A 1 88 ? -5.927 4.445 23.722 1.00 92.88 88 THR A CA 1
ATOM 621 C C . THR A 1 88 ? -4.977 3.244 23.794 1.00 92.88 88 THR A C 1
ATOM 623 O O . THR A 1 88 ? -3.971 3.298 24.502 1.00 92.88 88 THR A O 1
ATOM 626 N N . SER A 1 89 ? -5.232 2.195 23.007 1.00 96.62 89 SER A N 1
ATOM 627 C CA . SER A 1 89 ? -4.395 0.990 22.912 1.00 96.62 89 SER A CA 1
ATOM 628 C C . SER A 1 89 ? -3.048 1.279 22.237 1.00 96.62 89 SER A C 1
ATOM 630 O O . SER A 1 89 ? -3.002 1.706 21.081 1.00 96.62 89 SER A O 1
ATOM 632 N N . SER A 1 90 ? -1.938 1.012 22.936 1.00 97.44 90 SER A N 1
ATOM 633 C CA . SER A 1 90 ? -0.581 1.154 22.387 1.00 97.44 90 SER A CA 1
ATOM 634 C C . SER A 1 90 ? -0.324 0.189 21.230 1.00 97.44 90 SER A C 1
ATOM 636 O O . SER A 1 90 ? 0.269 0.594 20.235 1.00 97.44 90 SER A O 1
ATOM 638 N N . THR A 1 91 ? -0.831 -1.044 21.310 1.00 98.06 91 THR A N 1
ATOM 639 C CA . THR A 1 91 ? -0.746 -2.041 20.232 1.00 98.06 91 THR A CA 1
ATOM 640 C C . THR A 1 91 ? -1.476 -1.573 18.977 1.00 98.06 91 THR A C 1
ATOM 642 O O . THR A 1 91 ? -0.936 -1.679 17.879 1.00 98.06 91 THR A O 1
ATOM 645 N N . PHE A 1 92 ? -2.673 -0.993 19.130 1.00 97.69 92 PHE A N 1
ATOM 646 C CA . PHE A 1 92 ? -3.420 -0.441 17.998 1.00 97.69 92 PHE A CA 1
ATOM 647 C C . PHE A 1 92 ? -2.653 0.707 17.341 1.00 97.69 92 PHE A C 1
ATOM 649 O O . PHE A 1 92 ? -2.489 0.723 16.122 1.00 97.69 92 PHE A O 1
ATOM 656 N N . ARG A 1 93 ? -2.144 1.648 18.152 1.00 98.00 93 ARG A N 1
ATOM 657 C CA . ARG A 1 93 ? -1.319 2.750 17.646 1.00 98.00 93 ARG A CA 1
ATOM 658 C C . ARG A 1 93 ? -0.100 2.210 16.911 1.00 98.00 93 ARG A C 1
ATOM 660 O O . ARG A 1 93 ? 0.130 2.632 15.787 1.00 98.00 93 ARG A O 1
ATOM 667 N N . ALA A 1 94 ? 0.647 1.276 17.495 1.00 98.50 94 ALA A N 1
ATOM 668 C CA . ALA A 1 94 ? 1.808 0.675 16.844 1.00 98.50 94 ALA A CA 1
ATOM 669 C C . ALA A 1 94 ? 1.440 0.065 15.482 1.00 98.50 94 ALA A C 1
ATOM 671 O O . ALA A 1 94 ? 2.125 0.330 14.501 1.00 98.50 94 ALA A O 1
ATOM 672 N N . GLY A 1 95 ? 0.326 -0.670 15.396 1.00 98.50 95 GLY A N 1
ATOM 673 C CA . GLY A 1 95 ? -0.145 -1.241 14.134 1.00 98.50 95 GLY A CA 1
ATOM 674 C C . GLY A 1 95 ? -0.454 -0.193 13.062 1.00 98.50 95 GLY A C 1
ATOM 6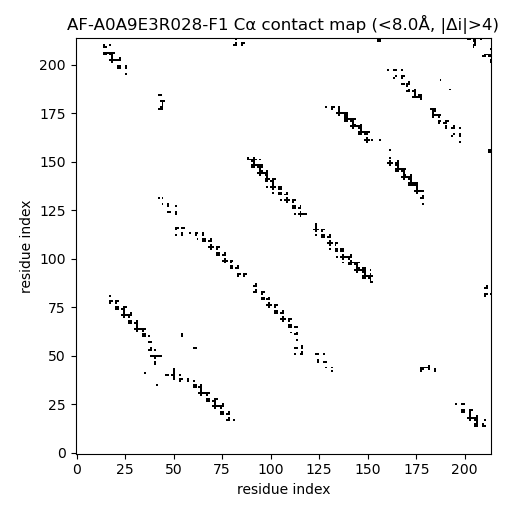75 O O . GLY A 1 95 ? -0.019 -0.325 11.921 1.00 98.50 95 GLY A O 1
ATOM 676 N N . ALA A 1 96 ? -1.135 0.889 13.441 1.00 98.44 96 ALA A N 1
ATOM 677 C CA . ALA A 1 96 ? -1.416 2.002 12.541 1.00 98.44 96 ALA A CA 1
ATOM 678 C C . ALA A 1 96 ? -0.141 2.730 12.068 1.00 98.44 96 ALA A C 1
ATOM 680 O O . ALA A 1 96 ? -0.039 3.071 10.892 1.00 98.44 96 ALA A O 1
ATOM 681 N N . HIS A 1 97 ? 0.842 2.936 12.952 1.00 98.62 97 HIS A N 1
ATOM 682 C CA . HIS A 1 97 ? 2.118 3.560 12.581 1.00 98.62 97 HIS A CA 1
ATOM 683 C C . HIS A 1 97 ? 2.943 2.667 11.652 1.00 98.62 97 HIS A C 1
ATOM 685 O O . HIS A 1 97 ? 3.510 3.179 10.695 1.00 98.62 97 HIS A O 1
ATOM 691 N N . TRP A 1 98 ? 2.979 1.349 11.886 1.00 98.69 98 TRP A N 1
ATOM 692 C CA . TRP A 1 98 ? 3.640 0.409 10.977 1.00 98.69 98 TRP A CA 1
ATOM 693 C C . TRP A 1 98 ? 2.995 0.418 9.593 1.00 98.69 98 TRP A C 1
ATOM 695 O O . TRP A 1 98 ? 3.709 0.549 8.603 1.00 98.69 98 TRP A O 1
ATOM 705 N N . PHE A 1 99 ? 1.660 0.385 9.512 1.00 98.69 99 PHE A N 1
ATOM 706 C CA . PHE A 1 99 ? 0.964 0.530 8.231 1.00 98.69 99 PHE A CA 1
ATOM 707 C C . PHE A 1 99 ? 1.374 1.834 7.536 1.00 98.69 99 PHE A C 1
ATOM 709 O O . PHE A 1 99 ? 1.799 1.816 6.381 1.00 98.69 99 PHE A O 1
ATOM 716 N N . ALA A 1 100 ? 1.265 2.967 8.238 1.00 98.75 100 ALA A N 1
ATOM 717 C CA . ALA A 1 100 ? 1.558 4.277 7.669 1.00 98.75 100 ALA A CA 1
ATOM 718 C C . ALA A 1 100 ? 3.020 4.410 7.217 1.00 98.75 100 ALA A C 1
ATOM 720 O O . ALA A 1 100 ? 3.268 4.940 6.138 1.00 98.75 100 ALA A O 1
ATOM 721 N N . LEU A 1 101 ? 3.973 3.893 7.999 1.00 98.56 101 LEU A N 1
ATOM 722 C CA . LEU A 1 101 ? 5.388 3.854 7.634 1.00 98.56 101 LEU A CA 1
ATOM 723 C C . LEU A 1 101 ? 5.597 3.071 6.338 1.00 98.56 101 LEU A C 1
ATOM 725 O O . LEU A 1 101 ? 6.228 3.586 5.421 1.00 98.56 101 LEU A O 1
ATOM 729 N N . GLY A 1 102 ? 5.032 1.865 6.246 1.00 98.44 102 GLY A N 1
ATOM 730 C CA . GLY A 1 102 ? 5.102 1.063 5.029 1.00 98.44 102 GLY A CA 1
ATOM 731 C C . GLY A 1 102 ? 4.558 1.825 3.823 1.00 98.44 102 GLY A C 1
ATOM 732 O O . GLY A 1 102 ? 5.231 1.923 2.806 1.00 98.44 102 GLY A O 1
ATOM 733 N N . ALA A 1 103 ? 3.372 2.422 3.957 1.00 98.62 103 ALA A N 1
ATOM 734 C CA . ALA A 1 103 ? 2.747 3.162 2.867 1.00 98.62 103 ALA A CA 1
ATOM 735 C C . ALA A 1 103 ? 3.597 4.364 2.406 1.00 98.62 103 ALA A C 1
ATOM 737 O O . ALA A 1 103 ? 3.700 4.617 1.211 1.00 98.62 103 ALA A O 1
ATOM 738 N N . VAL A 1 104 ? 4.249 5.085 3.326 1.00 98.62 104 VAL A N 1
ATOM 739 C CA . VAL A 1 104 ? 5.167 6.186 2.973 1.00 98.62 104 VAL A CA 1
ATOM 740 C C . VAL A 1 104 ? 6.418 5.674 2.255 1.00 98.62 104 VAL A C 1
ATOM 742 O O . VAL A 1 104 ? 6.853 6.301 1.289 1.00 98.62 104 VAL A O 1
ATOM 745 N N . LEU A 1 105 ? 6.993 4.554 2.707 1.00 97.69 105 LEU A N 1
ATOM 746 C CA . LEU A 1 105 ? 8.158 3.944 2.061 1.00 97.69 105 LEU A CA 1
ATOM 747 C C . LEU A 1 105 ? 7.842 3.544 0.618 1.00 97.69 105 LEU A C 1
ATOM 749 O O . LEU A 1 105 ? 8.593 3.901 -0.286 1.00 97.69 105 LEU A O 1
ATOM 753 N N . ASP A 1 106 ? 6.718 2.869 0.391 1.00 98.12 106 ASP A N 1
ATOM 754 C CA . ASP A 1 106 ? 6.325 2.431 -0.950 1.00 98.12 106 ASP A CA 1
ATOM 755 C C . ASP A 1 106 ? 5.924 3.605 -1.852 1.00 98.12 106 ASP A C 1
ATOM 757 O O . ASP A 1 106 ? 6.354 3.682 -3.001 1.00 98.12 106 ASP A O 1
ATOM 761 N N . ALA A 1 107 ? 5.246 4.625 -1.312 1.00 98.44 107 ALA A N 1
ATOM 762 C CA . ALA A 1 107 ? 4.944 5.849 -2.059 1.00 98.44 107 ALA A CA 1
ATOM 763 C C . ALA A 1 107 ? 6.204 6.545 -2.609 1.00 98.44 107 ALA A C 1
ATOM 765 O O . ALA A 1 107 ? 6.150 7.159 -3.677 1.00 98.44 107 ALA A O 1
ATOM 766 N N . ALA A 1 108 ? 7.334 6.457 -1.895 1.00 97.56 108 ALA A N 1
ATOM 767 C CA . ALA A 1 108 ? 8.618 6.975 -2.364 1.00 97.56 108 ALA A CA 1
ATOM 768 C C . ALA A 1 108 ? 9.209 6.137 -3.515 1.00 97.56 108 ALA A C 1
ATOM 770 O O . ALA A 1 108 ? 9.958 6.663 -4.339 1.00 97.56 108 ALA A O 1
ATOM 771 N N . GLY A 1 109 ? 8.864 4.849 -3.591 1.00 97.25 109 GLY A N 1
ATOM 772 C CA . GLY A 1 109 ? 9.323 3.915 -4.617 1.00 97.25 109 GLY A CA 1
ATOM 773 C C . GLY A 1 109 ? 8.477 3.898 -5.891 1.00 97.25 109 GLY A C 1
ATOM 774 O O . GLY A 1 109 ? 8.986 3.520 -6.946 1.00 97.25 109 GLY A O 1
ATOM 775 N N . THR A 1 110 ? 7.214 4.329 -5.851 1.00 97.81 110 THR A N 1
ATOM 776 C CA . THR A 1 110 ? 6.270 4.137 -6.974 1.00 97.81 110 THR A CA 1
ATOM 777 C C . THR A 1 110 ? 6.508 5.053 -8.175 1.00 97.81 110 THR A C 1
ATOM 779 O O . THR A 1 110 ? 6.029 4.766 -9.271 1.00 97.81 110 THR A O 1
ATOM 782 N N . LEU A 1 111 ? 7.283 6.131 -8.014 1.00 97.38 111 LEU A N 1
ATOM 783 C CA . LEU A 1 111 ? 7.724 6.984 -9.128 1.00 97.38 111 LEU A CA 1
ATOM 784 C C . LEU A 1 111 ? 9.062 6.530 -9.735 1.00 97.38 111 LEU A C 1
ATOM 786 O O . LEU A 1 111 ? 9.465 7.042 -10.782 1.00 97.38 111 LEU A O 1
ATOM 790 N N . ALA A 1 112 ? 9.744 5.553 -9.127 1.00 97.38 112 ALA A N 1
ATOM 791 C CA . ALA A 1 112 ? 11.022 5.054 -9.624 1.00 97.38 112 ALA A CA 1
ATOM 792 C C . ALA A 1 112 ? 10.949 4.478 -11.051 1.00 97.38 112 ALA A C 1
ATOM 794 O O . ALA A 1 112 ? 11.869 4.765 -11.812 1.00 97.38 112 ALA A O 1
ATOM 795 N N . PRO A 1 113 ? 9.881 3.777 -11.492 1.00 97.19 113 PRO A N 1
ATOM 796 C CA . PRO A 1 113 ? 9.770 3.336 -12.886 1.00 97.19 113 PRO A CA 1
ATOM 797 C C . PRO A 1 113 ? 9.755 4.488 -13.902 1.00 97.19 113 PRO A C 1
ATOM 799 O O . PRO A 1 113 ? 10.330 4.370 -14.981 1.00 97.19 113 PRO A O 1
ATOM 802 N N . ILE A 1 114 ? 9.167 5.637 -13.546 1.00 96.81 114 ILE A N 1
ATOM 803 C CA . ILE A 1 114 ? 9.170 6.842 -14.393 1.00 96.81 114 ILE A CA 1
ATOM 804 C C . ILE A 1 114 ? 10.585 7.423 -14.485 1.00 96.81 114 ILE A C 1
ATOM 806 O O . ILE A 1 114 ? 11.024 7.839 -15.556 1.00 96.81 114 ILE A O 1
ATOM 810 N N . ALA A 1 115 ? 11.316 7.457 -13.371 1.00 97.19 115 ALA A N 1
ATOM 811 C CA . ALA A 1 115 ? 12.708 7.897 -13.372 1.00 97.19 115 ALA A CA 1
ATOM 812 C C . ALA A 1 115 ? 13.608 6.913 -14.140 1.00 97.19 115 ALA A C 1
ATOM 814 O O . ALA A 1 115 ? 14.484 7.339 -14.888 1.00 97.19 115 ALA A O 1
ATOM 815 N N . ALA A 1 116 ? 13.357 5.610 -14.001 1.00 96.81 116 ALA A N 1
ATOM 816 C CA . ALA A 1 116 ? 14.159 4.546 -14.588 1.00 96.81 116 ALA A CA 1
ATOM 817 C C . ALA A 1 116 ? 14.184 4.607 -16.119 1.00 96.81 116 ALA A C 1
ATOM 819 O O . ALA A 1 116 ? 15.257 4.473 -16.700 1.00 96.81 116 ALA A O 1
ATOM 820 N N . VAL A 1 117 ? 13.047 4.884 -16.771 1.00 96.19 117 VAL A N 1
ATOM 821 C CA . VAL A 1 117 ? 12.985 4.993 -18.245 1.00 96.19 117 VAL A CA 1
ATOM 822 C C . VAL A 1 117 ? 13.770 6.185 -18.807 1.00 96.19 117 VAL A C 1
ATOM 824 O O . VAL A 1 117 ? 14.093 6.196 -19.990 1.00 96.19 117 VAL A O 1
ATOM 827 N N . HIS A 1 118 ? 14.094 7.178 -17.974 1.00 94.75 118 HIS A N 1
ATOM 828 C CA . HIS A 1 118 ? 14.914 8.337 -18.349 1.00 94.75 118 HIS A CA 1
ATOM 829 C C . HIS A 1 118 ? 16.352 8.243 -17.820 1.00 94.75 118 HIS A C 1
ATOM 831 O O . HIS A 1 118 ? 17.163 9.140 -18.061 1.00 94.75 118 HIS A O 1
ATOM 837 N N . ALA A 1 119 ? 16.672 7.190 -17.069 1.00 93.19 119 ALA A N 1
ATOM 838 C CA . ALA A 1 119 ? 17.983 6.991 -16.483 1.00 93.19 119 ALA A CA 1
ATOM 839 C C . ALA A 1 119 ? 18.939 6.304 -17.474 1.00 93.19 119 ALA A C 1
ATOM 841 O O . ALA A 1 119 ? 18.526 5.655 -18.433 1.00 93.19 119 ALA A O 1
ATOM 842 N N . GLY A 1 120 ? 20.248 6.437 -17.239 1.00 83.12 120 GLY A N 1
ATOM 843 C CA . GLY A 1 120 ? 21.258 5.705 -18.009 1.00 83.12 120 GLY A CA 1
ATOM 844 C C . GLY A 1 120 ? 21.167 4.185 -17.804 1.00 83.12 120 GLY A C 1
ATOM 845 O O . GLY A 1 120 ? 20.563 3.717 -16.839 1.00 83.12 120 GLY A O 1
ATOM 846 N N . ALA A 1 121 ? 21.836 3.421 -18.675 1.00 82.44 121 ALA A N 1
ATOM 847 C CA . ALA A 1 121 ? 21.731 1.957 -18.749 1.00 82.44 121 ALA A CA 1
ATOM 848 C C . ALA A 1 121 ? 21.962 1.216 -17.415 1.00 82.44 121 ALA A C 1
ATOM 850 O O . ALA A 1 121 ? 21.327 0.202 -17.161 1.00 82.44 121 ALA A O 1
ATOM 851 N N . SER A 1 122 ? 22.832 1.722 -16.535 1.00 86.44 122 SER A N 1
ATOM 852 C CA . SER A 1 122 ? 23.073 1.126 -15.212 1.00 86.44 122 SER A CA 1
ATOM 853 C C . SER A 1 122 ? 22.140 1.641 -14.110 1.00 86.44 122 SER A C 1
ATOM 855 O O . SER A 1 122 ? 21.928 0.957 -13.110 1.00 86.44 122 SER A O 1
ATOM 857 N N . ALA A 1 123 ? 21.580 2.841 -14.265 1.00 94.25 123 ALA A N 1
ATOM 858 C CA . ALA A 1 123 ? 20.765 3.493 -13.243 1.00 94.25 123 ALA A CA 1
ATOM 859 C C . ALA A 1 123 ? 19.287 3.072 -13.306 1.00 94.25 123 ALA A C 1
ATOM 861 O O . ALA A 1 123 ? 18.637 3.002 -12.264 1.00 94.25 123 ALA A O 1
ATOM 862 N N . GLY A 1 124 ? 18.765 2.748 -14.495 1.00 95.12 124 GLY A N 1
ATOM 863 C CA . GLY A 1 124 ? 17.381 2.291 -14.675 1.00 95.12 124 GLY A CA 1
ATOM 864 C C . GLY A 1 124 ? 17.048 1.043 -13.844 1.00 95.12 124 GLY A C 1
ATOM 865 O O . GLY A 1 124 ? 16.186 1.119 -12.964 1.00 95.12 124 GLY A O 1
ATOM 866 N N . PRO A 1 125 ? 17.767 -0.080 -14.027 1.00 95.44 125 PRO A N 1
ATOM 867 C CA . PRO A 1 125 ? 17.539 -1.295 -13.243 1.00 95.44 125 PRO A CA 1
ATOM 868 C C . PRO A 1 125 ? 17.724 -1.094 -11.732 1.00 95.44 125 PRO A C 1
ATOM 870 O O . PRO A 1 125 ? 16.964 -1.650 -10.942 1.00 95.44 125 PRO A O 1
ATOM 873 N N . ALA A 1 126 ? 18.685 -0.262 -11.311 1.00 95.94 126 ALA A N 1
ATOM 874 C CA . ALA A 1 126 ? 18.905 0.044 -9.896 1.00 95.94 126 ALA A CA 1
ATOM 875 C C . ALA A 1 126 ? 17.711 0.785 -9.261 1.00 95.94 126 ALA A C 1
ATOM 877 O O . ALA A 1 126 ? 17.329 0.486 -8.129 1.00 95.94 126 ALA A O 1
ATOM 878 N N . LEU A 1 127 ? 17.082 1.711 -9.993 1.00 97.62 127 LEU A N 1
ATOM 879 C CA . LEU A 1 127 ? 15.863 2.393 -9.547 1.00 97.62 127 LEU A CA 1
ATOM 880 C C . LEU A 1 127 ? 14.680 1.421 -9.421 1.00 97.62 127 LEU A C 1
ATOM 882 O O . LEU A 1 127 ? 13.922 1.510 -8.456 1.00 97.62 127 LEU A O 1
ATOM 886 N N . LEU A 1 128 ? 14.544 0.464 -10.344 1.00 97.06 128 LEU A N 1
ATOM 887 C CA . LEU A 1 128 ? 13.514 -0.578 -10.253 1.00 97.06 128 LEU A CA 1
ATOM 888 C C . LEU A 1 128 ? 13.748 -1.524 -9.065 1.00 97.06 128 LEU A C 1
ATOM 890 O O . LEU A 1 128 ? 12.801 -1.856 -8.354 1.00 97.06 128 LEU A O 1
ATOM 894 N N . GLN A 1 129 ? 15.000 -1.900 -8.784 1.00 96.62 129 GLN A N 1
ATOM 895 C CA . GLN A 1 129 ? 15.339 -2.671 -7.579 1.00 96.62 129 GLN A CA 1
ATOM 896 C C . GLN A 1 129 ? 15.007 -1.906 -6.299 1.00 96.62 129 GLN A C 1
ATOM 898 O O . GLN A 1 129 ? 14.460 -2.488 -5.365 1.00 96.62 129 GLN A O 1
ATOM 903 N N . LEU A 1 130 ? 15.300 -0.603 -6.253 1.00 96.81 130 LEU A N 1
ATOM 904 C CA . LEU A 1 130 ? 14.927 0.238 -5.119 1.00 96.81 130 LEU A CA 1
ATOM 905 C C . LEU A 1 130 ? 13.403 0.286 -4.940 1.00 96.81 130 LEU A C 1
ATOM 907 O O . LEU A 1 130 ? 12.929 0.138 -3.817 1.00 96.81 130 LEU A O 1
ATOM 911 N N . SER A 1 131 ? 12.644 0.431 -6.032 1.00 97.38 131 SER A N 1
ATOM 912 C CA . SER A 1 131 ? 11.175 0.355 -6.020 1.00 97.38 131 SER A CA 1
ATOM 913 C C . SER A 1 131 ? 10.690 -0.954 -5.391 1.00 97.38 131 SER A C 1
ATOM 915 O O . SER A 1 131 ? 9.909 -0.940 -4.444 1.00 97.38 131 SER A O 1
ATOM 917 N N . LEU A 1 132 ? 11.239 -2.088 -5.841 1.00 96.94 132 LEU A N 1
ATOM 918 C CA . LEU A 1 132 ? 10.878 -3.415 -5.341 1.00 96.94 132 LEU A CA 1
ATOM 919 C C . LEU A 1 132 ? 11.261 -3.625 -3.868 1.00 96.94 132 LEU A C 1
ATOM 921 O O . LEU A 1 132 ? 10.534 -4.288 -3.125 1.00 96.94 132 LEU A O 1
ATOM 925 N N . LEU A 1 133 ? 12.396 -3.075 -3.428 1.00 97.88 133 LEU A N 1
ATOM 926 C CA . LEU A 1 133 ? 12.827 -3.128 -2.032 1.00 97.88 133 LEU A CA 1
ATOM 927 C C . LEU A 1 133 ? 11.867 -2.348 -1.124 1.00 97.88 133 LEU A C 1
ATOM 929 O O . LEU A 1 133 ? 11.505 -2.838 -0.054 1.00 97.88 133 LEU A O 1
ATOM 933 N N . LEU A 1 134 ? 11.449 -1.154 -1.551 1.00 98.19 134 LEU A N 1
ATOM 934 C CA . LEU A 1 134 ? 10.507 -0.318 -0.807 1.00 98.19 134 LEU A CA 1
ATOM 935 C C . LEU A 1 134 ? 9.116 -0.960 -0.732 1.00 98.19 134 LEU A C 1
ATOM 937 O O . LEU A 1 134 ? 8.554 -1.025 0.360 1.00 98.19 134 LEU A O 1
ATOM 941 N N . ASP A 1 135 ? 8.622 -1.533 -1.830 1.00 97.38 135 ASP A N 1
ATOM 942 C CA . ASP A 1 135 ? 7.364 -2.295 -1.846 1.00 97.38 135 ASP A CA 1
ATOM 943 C C . ASP A 1 135 ? 7.449 -3.544 -0.942 1.00 97.38 135 ASP A C 1
ATOM 945 O O . ASP A 1 135 ? 6.555 -3.859 -0.155 1.00 97.38 135 ASP A O 1
ATOM 949 N N . SER A 1 136 ? 8.592 -4.232 -0.939 1.00 97.88 136 SER A N 1
ATOM 950 C CA . SER A 1 136 ? 8.831 -5.363 -0.028 1.00 97.88 136 SER A CA 1
ATOM 951 C C . SER A 1 136 ? 8.817 -4.935 1.446 1.00 97.88 136 SER A C 1
ATOM 953 O O . SER A 1 136 ? 8.208 -5.602 2.289 1.00 97.88 136 SER A O 1
ATOM 955 N N . ALA A 1 137 ? 9.439 -3.797 1.768 1.00 98.12 137 ALA A N 1
ATOM 956 C CA . ALA A 1 137 ? 9.406 -3.218 3.108 1.00 98.12 137 ALA A CA 1
ATOM 957 C C . ALA A 1 137 ? 7.984 -2.797 3.510 1.00 98.12 137 ALA A C 1
ATOM 959 O O . ALA A 1 137 ? 7.576 -3.028 4.653 1.00 98.12 137 ALA A O 1
ATOM 960 N N . PHE A 1 138 ? 7.208 -2.241 2.576 1.00 98.00 138 PHE A N 1
ATOM 961 C CA . PHE A 1 138 ? 5.792 -1.963 2.780 1.00 98.00 138 PHE A CA 1
ATOM 962 C C . PHE A 1 138 ? 5.014 -3.219 3.121 1.00 98.00 138 PHE A C 1
ATOM 964 O O . PHE A 1 138 ? 4.333 -3.210 4.138 1.00 98.00 138 PHE A O 1
ATOM 971 N N . ASN A 1 139 ? 5.159 -4.309 2.370 1.00 98.25 139 ASN A N 1
ATOM 972 C CA . ASN A 1 139 ? 4.443 -5.551 2.656 1.00 98.25 139 ASN A CA 1
ATOM 973 C C . ASN A 1 139 ? 4.764 -6.110 4.057 1.00 98.25 139 ASN A C 1
ATOM 975 O O . ASN A 1 139 ? 3.857 -6.542 4.775 1.00 98.25 139 ASN A O 1
ATOM 979 N N . ALA A 1 140 ? 6.017 -6.013 4.516 1.00 98.31 140 ALA A N 1
ATOM 980 C CA . ALA A 1 140 ? 6.375 -6.376 5.891 1.00 98.31 140 ALA A CA 1
ATOM 981 C C . ALA A 1 140 ? 5.668 -5.480 6.926 1.00 98.31 140 ALA A C 1
ATOM 983 O O . ALA A 1 140 ? 5.039 -5.973 7.869 1.00 98.31 140 ALA A O 1
ATOM 984 N N . CYS A 1 141 ? 5.748 -4.161 6.735 1.00 98.62 141 CYS A N 1
ATOM 985 C CA . CYS A 1 141 ? 5.172 -3.164 7.636 1.00 98.62 141 CYS A CA 1
ATOM 986 C C . CYS A 1 141 ? 3.635 -3.226 7.668 1.00 98.62 141 CYS A C 1
ATOM 988 O O . CYS A 1 141 ? 3.031 -3.186 8.739 1.00 98.62 141 CYS A O 1
ATOM 990 N N . LEU A 1 142 ? 3.007 -3.371 6.503 1.00 98.38 142 LEU A N 1
ATOM 991 C CA . LEU A 1 142 ? 1.578 -3.569 6.294 1.00 98.38 142 LEU A CA 1
ATOM 992 C C . LEU A 1 142 ? 1.104 -4.834 7.007 1.00 98.38 142 LEU A C 1
ATOM 994 O O . LEU A 1 142 ? 0.159 -4.781 7.796 1.00 98.38 142 LEU A O 1
ATOM 998 N N . GLY A 1 143 ? 1.778 -5.959 6.756 1.00 98.38 143 GLY A N 1
ATOM 999 C CA . GLY A 1 143 ? 1.432 -7.247 7.337 1.00 98.38 143 GLY A CA 1
ATOM 1000 C C . GLY A 1 143 ? 1.465 -7.218 8.865 1.00 98.38 143 GLY A C 1
ATOM 1001 O O . GLY A 1 143 ? 0.475 -7.546 9.525 1.00 98.38 143 GLY A O 1
ATOM 1002 N N . LEU A 1 144 ? 2.570 -6.722 9.433 1.00 98.62 144 LEU A N 1
ATOM 1003 C CA . LEU A 1 144 ? 2.707 -6.514 10.875 1.00 98.62 144 LEU A CA 1
ATOM 1004 C C . LEU A 1 144 ? 1.659 -5.525 11.408 1.00 98.62 144 LEU A C 1
ATOM 1006 O O . LEU A 1 144 ? 1.024 -5.779 12.435 1.00 98.62 144 LEU A O 1
ATOM 1010 N N . GLY A 1 145 ? 1.448 -4.416 10.699 1.00 98.62 145 GLY A N 1
ATOM 1011 C CA . GLY A 1 145 ? 0.495 -3.374 11.058 1.00 98.62 145 GLY A CA 1
ATOM 1012 C C . GLY A 1 145 ? -0.926 -3.909 11.212 1.00 98.62 145 GLY A C 1
ATOM 1013 O O . GLY A 1 145 ? -1.574 -3.667 12.231 1.00 98.62 145 GLY A O 1
ATOM 1014 N N . LEU A 1 146 ? -1.391 -4.708 10.250 1.00 98.62 146 LEU A N 1
ATOM 1015 C CA . LEU A 1 146 ? -2.718 -5.328 10.260 1.00 98.62 146 LEU A CA 1
ATOM 1016 C C . LEU A 1 146 ? -2.901 -6.340 11.399 1.00 98.62 146 LEU A C 1
ATOM 1018 O O . LEU A 1 146 ? -3.951 -6.341 12.049 1.00 98.62 146 LEU A O 1
ATOM 1022 N N . VAL A 1 147 ? -1.879 -7.152 11.695 1.00 98.69 147 VAL A N 1
ATOM 1023 C CA . V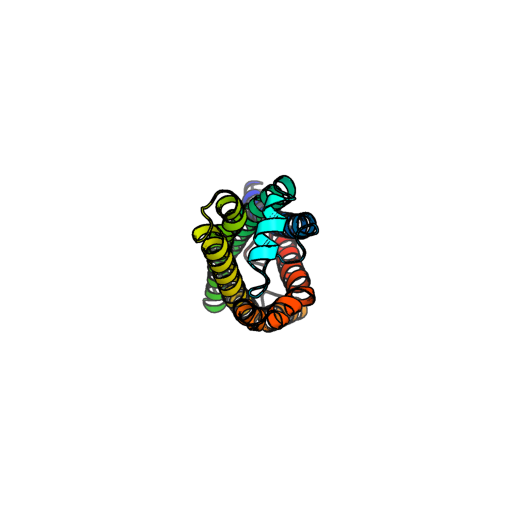AL A 1 147 ? -1.901 -8.071 12.846 1.00 98.69 147 VAL A CA 1
ATOM 1024 C C . VAL A 1 147 ? -1.996 -7.287 14.157 1.00 98.69 147 VAL A C 1
ATOM 1026 O O . VAL A 1 147 ? -2.846 -7.581 14.999 1.00 98.69 147 VAL A O 1
ATOM 1029 N N . LEU A 1 148 ? -1.183 -6.244 14.329 1.00 98.56 148 LEU A N 1
ATOM 1030 C CA . LEU A 1 148 ? -1.208 -5.408 15.532 1.00 98.56 148 LEU A CA 1
ATOM 1031 C C . LEU A 1 148 ? -2.531 -4.643 15.683 1.00 98.56 148 LEU A C 1
ATOM 1033 O O . LEU A 1 148 ? -3.059 -4.549 16.790 1.00 98.56 148 LEU A O 1
ATOM 1037 N N . LEU A 1 149 ? -3.119 -4.155 14.589 1.00 98.25 149 LEU A N 1
ATOM 1038 C CA . LEU A 1 149 ? -4.453 -3.546 14.594 1.00 98.25 149 LEU A CA 1
ATOM 1039 C C . LEU A 1 149 ? -5.532 -4.543 15.042 1.00 98.25 149 LEU A C 1
ATOM 1041 O O . LEU A 1 149 ? -6.391 -4.203 15.860 1.00 98.25 149 LEU A O 1
ATOM 1045 N N . ALA A 1 150 ? -5.476 -5.789 14.565 1.00 98.00 150 ALA A N 1
ATOM 1046 C CA . ALA A 1 150 ? -6.395 -6.848 14.978 1.00 98.00 150 ALA A CA 1
ATOM 1047 C C . ALA A 1 150 ? -6.275 -7.186 16.474 1.00 98.00 150 ALA A C 1
ATOM 1049 O O . ALA A 1 150 ? -7.286 -7.379 17.155 1.00 98.00 150 ALA A O 1
ATOM 1050 N N . LEU A 1 151 ? -5.047 -7.233 16.998 1.00 97.81 151 LEU A N 1
ATOM 1051 C CA . LEU A 1 151 ? -4.775 -7.487 18.415 1.00 97.81 151 LEU A CA 1
ATOM 1052 C C . LEU A 1 151 ? -5.164 -6.295 19.298 1.00 97.81 151 LEU A C 1
ATOM 1054 O O . LEU A 1 151 ? -5.729 -6.480 20.372 1.00 97.81 151 LEU A O 1
ATOM 1058 N N . GLY A 1 152 ? -4.902 -5.073 18.838 1.00 97.25 152 GLY A N 1
ATOM 1059 C CA . GLY A 1 152 ? -5.156 -3.840 19.576 1.00 97.25 152 GLY A CA 1
ATOM 1060 C C . GLY A 1 152 ? -6.616 -3.382 19.593 1.00 97.25 152 GLY A C 1
ATOM 1061 O O . GLY A 1 152 ? -6.925 -2.428 20.304 1.00 97.25 152 GLY A O 1
ATOM 1062 N N . SER A 1 153 ? -7.506 -4.034 18.837 1.00 96.00 153 SER A N 1
ATOM 1063 C CA . SER A 1 153 ? -8.917 -3.648 18.650 1.00 96.00 153 SER A CA 1
ATOM 1064 C C . SER A 1 153 ? -9.929 -4.501 19.436 1.00 96.00 153 SER A C 1
ATOM 1066 O O . SER A 1 153 ? -11.129 -4.492 19.136 1.00 96.00 153 SER A O 1
ATOM 1068 N N . GLN A 1 154 ? -9.476 -5.232 20.463 1.00 90.50 154 GLN A N 1
ATOM 1069 C CA . GLN A 1 154 ? -10.344 -5.992 21.379 1.00 90.50 154 GLN A CA 1
ATOM 1070 C C . GLN A 1 154 ? -11.466 -5.102 21.941 1.00 90.50 154 GLN A C 1
ATOM 1072 O O . GLN A 1 154 ? -11.217 -3.987 22.390 1.00 90.50 154 GLN A O 1
ATOM 1077 N N . GLY A 1 155 ? -12.716 -5.571 21.873 1.00 86.12 155 GLY A N 1
ATOM 1078 C CA . GLY A 1 155 ? -13.897 -4.821 22.327 1.00 86.12 155 GLY A CA 1
ATOM 1079 C C . GLY A 1 155 ? -14.336 -3.653 21.425 1.00 86.12 155 GLY A C 1
ATOM 1080 O O . GLY A 1 155 ? -15.463 -3.188 21.559 1.00 86.12 155 GLY A O 1
ATOM 1081 N N . ARG A 1 156 ? -13.502 -3.211 20.471 1.00 88.88 156 ARG A N 1
ATOM 1082 C CA . ARG A 1 156 ? -13.809 -2.121 19.523 1.00 88.88 156 ARG A CA 1
ATOM 1083 C C . ARG A 1 156 ? -14.306 -2.644 18.175 1.00 88.88 156 ARG A C 1
ATOM 1085 O O . ARG A 1 156 ? -15.239 -2.091 17.586 1.00 88.88 156 ARG A O 1
ATOM 1092 N N . TRP A 1 157 ? -13.684 -3.709 17.672 1.00 94.69 157 TRP A N 1
ATOM 1093 C CA . TRP A 1 157 ? -14.026 -4.316 16.384 1.00 94.69 157 TRP A CA 1
ATOM 1094 C C . TRP A 1 157 ? -14.842 -5.595 16.558 1.00 94.69 157 TRP A C 1
ATOM 1096 O O . TRP A 1 157 ? -14.567 -6.378 17.473 1.00 94.69 157 TRP A O 1
ATOM 1106 N N . PRO A 1 158 ? -15.814 -5.861 15.662 1.00 95.38 158 PRO A N 1
ATOM 1107 C CA . PRO A 1 158 ? -16.457 -7.167 15.622 1.00 95.38 158 PRO A CA 1
ATOM 1108 C C . PRO A 1 158 ? -15.420 -8.256 15.302 1.00 95.38 158 PRO A C 1
ATOM 1110 O O . PRO A 1 158 ? -14.448 -8.009 14.584 1.00 95.38 158 PRO A O 1
ATOM 1113 N N . ALA A 1 159 ? -15.640 -9.470 15.816 1.00 96.62 159 ALA A N 1
ATOM 1114 C CA . ALA A 1 159 ? -14.680 -10.574 15.724 1.00 96.62 159 ALA A CA 1
ATOM 1115 C C . ALA A 1 159 ? -14.245 -10.887 14.282 1.00 96.62 159 ALA A C 1
ATOM 1117 O O . ALA A 1 159 ? -13.065 -11.126 14.041 1.00 96.62 159 ALA A O 1
ATOM 1118 N N . TRP A 1 160 ? -15.170 -10.812 13.321 1.00 97.00 160 TRP A N 1
ATOM 1119 C CA . TRP A 1 160 ? -14.872 -11.061 11.909 1.00 97.00 160 TRP A CA 1
ATOM 1120 C C . TRP A 1 160 ? -13.896 -10.040 11.313 1.00 97.00 160 TRP A C 1
ATOM 1122 O O . TRP A 1 160 ? -13.047 -10.420 10.517 1.00 97.00 160 TRP A O 1
ATOM 1132 N N . LEU A 1 161 ? -13.971 -8.762 11.709 1.00 97.31 161 LEU A N 1
ATOM 1133 C CA . LEU A 1 161 ? -13.072 -7.725 11.195 1.00 97.31 161 LEU A CA 1
ATOM 1134 C C . LEU A 1 161 ? -11.675 -7.913 11.774 1.00 97.31 161 LEU A C 1
ATOM 1136 O O . LEU A 1 161 ? -10.694 -7.825 11.053 1.00 97.31 161 LEU A O 1
ATOM 1140 N N . ARG A 1 162 ? -11.585 -8.260 13.060 1.00 97.56 162 ARG A N 1
ATOM 1141 C CA . ARG A 1 162 ? -10.310 -8.618 13.692 1.00 97.56 162 ARG A CA 1
ATOM 1142 C C . ARG A 1 162 ? -9.664 -9.825 13.027 1.00 97.56 162 ARG A C 1
ATOM 1144 O O . ARG A 1 162 ? -8.489 -9.768 12.690 1.00 97.56 162 ARG A O 1
ATOM 1151 N N . ALA A 1 163 ? -10.428 -10.901 12.845 1.00 97.88 163 ALA A N 1
ATOM 1152 C CA . ALA A 1 163 ? -9.943 -12.103 12.180 1.00 97.88 163 ALA A CA 1
ATOM 1153 C C . ALA A 1 163 ? -9.523 -11.795 10.737 1.00 97.88 163 ALA A C 1
ATOM 1155 O O . ALA A 1 163 ? -8.424 -12.162 10.341 1.00 97.88 163 ALA A O 1
ATOM 1156 N N . GLY A 1 164 ? -10.344 -11.049 9.991 1.00 97.81 164 GLY A N 1
ATOM 1157 C CA . GLY A 1 164 ? -10.037 -10.602 8.634 1.00 97.81 164 GLY A CA 1
ATOM 1158 C C . GLY A 1 164 ? -8.745 -9.792 8.559 1.00 97.81 164 GLY A C 1
ATOM 1159 O O . GLY A 1 164 ? -7.886 -10.114 7.748 1.00 97.81 164 GLY A O 1
ATOM 1160 N N . SER A 1 165 ? -8.553 -8.811 9.446 1.00 98.06 165 SER A N 1
ATOM 1161 C CA . SER A 1 165 ? -7.313 -8.029 9.524 1.00 98.06 165 SER A CA 1
ATOM 1162 C C . SER A 1 165 ? -6.101 -8.889 9.885 1.00 98.06 165 SER A C 1
ATOM 1164 O O . SER A 1 165 ? -5.049 -8.735 9.275 1.00 98.06 165 SER A O 1
ATOM 1166 N N . ALA A 1 166 ? -6.233 -9.821 10.832 1.00 98.44 166 ALA A N 1
ATOM 1167 C CA . ALA A 1 166 ? -5.139 -10.721 11.194 1.00 98.44 166 ALA A CA 1
ATOM 1168 C C . ALA A 1 166 ? -4.756 -11.649 10.032 1.00 98.44 166 ALA A C 1
ATOM 1170 O O . ALA A 1 166 ? -3.576 -11.783 9.730 1.00 98.44 166 ALA A O 1
ATOM 1171 N N . VAL A 1 167 ? -5.738 -12.250 9.353 1.00 98.38 167 VAL A N 1
ATOM 1172 C CA . VAL A 1 167 ? -5.507 -13.117 8.186 1.00 98.38 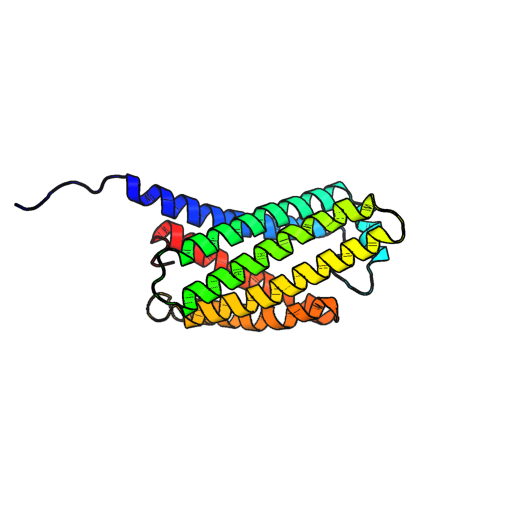167 VAL A CA 1
ATOM 1173 C C . VAL A 1 167 ? -4.896 -12.322 7.035 1.00 98.38 167 VAL A C 1
ATOM 1175 O O . VAL A 1 167 ? -3.918 -12.778 6.453 1.00 98.38 167 VAL A O 1
ATOM 1178 N N . ALA A 1 168 ? -5.412 -11.122 6.751 1.00 98.31 168 ALA A N 1
ATOM 1179 C CA . ALA A 1 168 ? -4.828 -10.215 5.767 1.00 98.31 168 ALA A CA 1
ATOM 1180 C C . ALA A 1 168 ? -3.354 -9.955 6.082 1.00 98.31 168 ALA A C 1
ATOM 1182 O O . ALA A 1 168 ? -2.496 -10.186 5.239 1.00 98.31 168 ALA A O 1
ATOM 1183 N N . GLY A 1 169 ? -3.052 -9.572 7.325 1.00 98.38 169 GLY A N 1
ATOM 1184 C CA . GLY A 1 169 ? -1.687 -9.296 7.747 1.00 98.38 169 GLY A CA 1
ATOM 1185 C C . GLY A 1 169 ? -0.758 -10.506 7.640 1.00 98.38 169 GLY A C 1
ATOM 1186 O O . GLY A 1 169 ? 0.335 -10.393 7.091 1.00 98.38 169 GLY A O 1
ATOM 1187 N N . LEU A 1 170 ? -1.205 -11.678 8.101 1.00 98.31 170 LEU A N 1
ATOM 1188 C CA . LEU A 1 170 ? -0.433 -12.924 8.033 1.00 98.31 170 LEU A CA 1
ATOM 1189 C C . LEU A 1 170 ? -0.151 -13.374 6.595 1.00 98.31 170 LEU A C 1
ATOM 119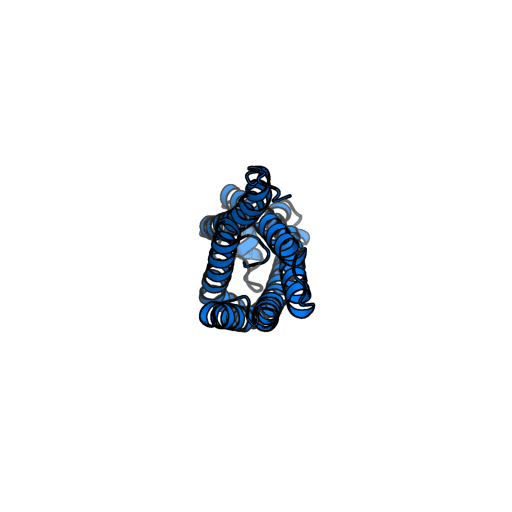1 O O . LEU A 1 170 ? 0.918 -13.921 6.345 1.00 98.31 170 LEU A O 1
ATOM 1195 N N . LEU A 1 171 ? -1.075 -13.140 5.657 1.00 97.62 171 LEU A N 1
ATOM 1196 C CA . LEU A 1 171 ? -0.858 -13.431 4.237 1.00 97.62 171 LEU A CA 1
ATOM 1197 C C . LEU A 1 171 ? 0.044 -12.395 3.555 1.00 97.62 171 LEU A C 1
ATOM 1199 O O . LEU A 1 171 ? 0.761 -12.751 2.624 1.00 97.62 171 LEU A O 1
ATOM 1203 N N . THR A 1 172 ? 0.040 -11.142 4.017 1.00 98.25 172 THR A N 1
ATOM 1204 C CA . THR A 1 172 ? 0.905 -10.087 3.472 1.00 98.25 172 THR A CA 1
ATOM 1205 C C . THR A 1 172 ? 2.359 -10.219 3.934 1.00 98.25 172 THR A C 1
ATOM 1207 O O . THR A 1 172 ? 3.256 -9.957 3.145 1.00 98.25 172 THR A O 1
ATOM 1210 N N . VAL A 1 173 ? 2.647 -10.647 5.172 1.00 97.44 173 VAL A N 1
ATOM 1211 C CA . VAL A 1 173 ? 4.044 -10.717 5.667 1.00 97.44 173 VAL A CA 1
ATOM 1212 C C . VAL A 1 173 ? 4.979 -11.509 4.729 1.00 97.44 173 VAL A C 1
ATOM 1214 O O . VAL A 1 173 ? 6.050 -10.993 4.410 1.00 97.44 173 VAL A O 1
ATOM 1217 N N . PRO A 1 174 ? 4.616 -12.708 4.228 1.00 97.31 174 PRO A N 1
ATOM 1218 C CA . PRO A 1 174 ? 5.460 -13.444 3.289 1.00 97.31 174 PRO A CA 1
ATOM 1219 C C . PRO A 1 174 ? 5.700 -12.728 1.953 1.00 97.31 174 PRO A C 1
ATOM 1221 O O . PRO A 1 174 ? 6.726 -12.983 1.328 1.00 97.31 174 PRO A O 1
ATOM 1224 N N . VAL A 1 175 ? 4.811 -11.816 1.532 1.00 97.00 175 VAL A N 1
ATOM 1225 C CA . VAL A 1 175 ? 4.993 -10.997 0.317 1.00 97.00 175 VAL A CA 1
ATOM 1226 C C . VAL A 1 175 ? 6.247 -10.133 0.423 1.00 97.00 175 VAL A C 1
ATOM 1228 O O . VAL A 1 175 ? 6.888 -9.880 -0.585 1.00 97.00 175 VAL A O 1
ATOM 1231 N N . ALA A 1 176 ? 6.693 -9.759 1.626 1.00 96.81 176 ALA A N 1
ATOM 1232 C CA . ALA A 1 176 ? 7.948 -9.024 1.807 1.00 96.81 176 ALA A CA 1
ATOM 1233 C C . ALA A 1 176 ? 9.183 -9.757 1.243 1.00 96.81 176 ALA A C 1
ATOM 1235 O O . ALA A 1 176 ? 10.221 -9.145 1.008 1.00 96.81 176 ALA A O 1
ATOM 1236 N N . LEU A 1 177 ? 9.087 -11.069 1.005 1.00 96.62 177 LEU A N 1
ATOM 1237 C CA . LEU A 1 177 ? 10.135 -11.851 0.353 1.00 96.62 177 LEU A CA 1
ATOM 1238 C C . LEU A 1 177 ? 10.128 -11.712 -1.178 1.00 96.62 177 LEU A C 1
ATOM 1240 O O . LEU A 1 177 ? 10.972 -12.323 -1.832 1.00 96.62 177 LEU A O 1
ATOM 1244 N N . GLN A 1 178 ? 9.222 -10.923 -1.763 1.00 94.62 178 GLN A N 1
ATOM 1245 C CA . GLN A 1 178 ? 9.114 -10.734 -3.213 1.00 94.62 178 GLN A CA 1
ATOM 1246 C C . GLN A 1 178 ? 10.366 -10.130 -3.846 1.00 94.62 178 GLN A C 1
ATOM 1248 O O . GLN A 1 178 ? 10.662 -10.427 -4.998 1.00 94.62 178 GLN A O 1
ATOM 1253 N N . PHE A 1 179 ? 11.154 -9.376 -3.073 1.00 93.44 179 PHE A N 1
ATOM 1254 C CA . PHE A 1 179 ? 12.477 -8.922 -3.493 1.00 93.44 179 PHE A CA 1
ATOM 1255 C C . PHE A 1 179 ? 13.405 -10.085 -3.883 1.00 93.44 179 PHE A C 1
ATOM 1257 O O . PHE A 1 179 ? 14.247 -9.946 -4.764 1.00 93.44 179 PHE A O 1
ATOM 1264 N N . PHE A 1 180 ? 13.242 -11.243 -3.238 1.00 94.06 180 PHE A N 1
ATOM 1265 C CA . PHE A 1 180 ? 14.062 -12.435 -3.459 1.00 94.06 180 PHE A CA 1
ATOM 1266 C C . PHE A 1 180 ? 13.347 -13.521 -4.265 1.00 94.06 180 PHE A C 1
ATOM 1268 O O . PHE A 1 180 ? 14.003 -14.379 -4.855 1.00 94.06 180 PHE A O 1
ATOM 1275 N N . SER A 1 181 ? 12.012 -13.547 -4.239 1.00 92.50 181 SER A N 1
ATOM 1276 C CA . SER A 1 181 ? 11.225 -14.635 -4.812 1.00 92.50 181 SER A CA 1
ATOM 1277 C C . SER A 1 181 ? 9.965 -14.144 -5.528 1.00 92.50 181 SER A C 1
ATOM 1279 O O . SER A 1 181 ? 9.039 -13.660 -4.880 1.00 92.50 181 SER A O 1
ATOM 1281 N N . PRO A 1 182 ? 9.821 -14.411 -6.833 1.00 89.38 182 PRO A N 1
ATOM 1282 C CA . PRO A 1 182 ? 8.623 -14.048 -7.600 1.00 89.38 182 PRO A CA 1
ATOM 1283 C C . PRO A 1 182 ? 7.358 -14.719 -7.062 1.00 89.38 182 PRO A C 1
ATOM 1285 O O . PRO A 1 182 ? 6.273 -14.151 -7.113 1.00 89.38 182 PRO A O 1
ATOM 1288 N N . ARG A 1 183 ? 7.506 -15.918 -6.484 1.00 91.19 183 ARG A N 1
ATOM 1289 C CA . ARG A 1 183 ? 6.402 -16.673 -5.877 1.00 91.19 183 ARG A CA 1
ATOM 1290 C C . ARG A 1 183 ? 5.829 -15.986 -4.644 1.00 91.19 183 ARG A C 1
ATOM 1292 O O . ARG A 1 183 ? 4.650 -16.149 -4.352 1.00 91.19 183 ARG A O 1
ATOM 1299 N N . ALA A 1 184 ? 6.653 -15.239 -3.908 1.00 92.25 184 ALA A N 1
ATOM 1300 C CA . ALA A 1 184 ? 6.168 -14.438 -2.792 1.00 92.25 184 ALA A CA 1
ATOM 1301 C C . ALA A 1 184 ? 5.299 -13.273 -3.294 1.00 92.25 184 ALA A C 1
ATOM 1303 O O . ALA A 1 184 ? 4.291 -12.967 -2.663 1.00 92.25 184 ALA A O 1
ATOM 1304 N N . ALA A 1 185 ? 5.620 -12.705 -4.462 1.00 89.44 185 ALA A N 1
ATOM 1305 C CA . ALA A 1 185 ? 4.803 -11.676 -5.106 1.00 89.44 185 ALA A CA 1
ATOM 1306 C C . ALA A 1 185 ? 3.426 -12.219 -5.532 1.00 89.44 185 ALA A C 1
ATOM 1308 O O . ALA A 1 185 ? 2.423 -11.523 -5.412 1.00 89.44 185 ALA A O 1
ATOM 1309 N N . ASP A 1 186 ? 3.336 -13.486 -5.959 1.00 92.19 186 ASP A N 1
ATOM 1310 C CA . ASP A 1 186 ? 2.060 -14.099 -6.370 1.00 92.19 186 ASP A CA 1
ATOM 1311 C C . ASP A 1 186 ? 1.028 -14.153 -5.227 1.00 92.19 186 ASP A C 1
ATOM 1313 O O . ASP A 1 186 ? -0.181 -14.155 -5.476 1.00 92.19 186 ASP A O 1
ATOM 1317 N N . LEU A 1 187 ? 1.473 -14.126 -3.964 1.00 94.06 187 LEU A N 1
ATOM 1318 C CA . LEU A 1 187 ? 0.574 -14.036 -2.811 1.00 94.06 187 LEU A CA 1
ATOM 1319 C C . LEU A 1 187 ? -0.216 -12.718 -2.784 1.00 94.06 187 LEU A C 1
ATOM 1321 O O . LEU A 1 187 ? -1.307 -12.696 -2.208 1.00 94.06 187 LEU A O 1
ATOM 1325 N N . LEU A 1 188 ? 0.248 -11.649 -3.449 1.00 92.44 188 LEU A N 1
ATOM 1326 C CA . LEU A 1 188 ? -0.505 -10.395 -3.592 1.00 92.44 188 LEU A CA 1
ATOM 1327 C C . LEU A 1 188 ? -1.836 -10.577 -4.314 1.00 92.44 188 LEU A C 1
ATOM 1329 O O . LEU A 1 188 ? -2.766 -9.822 -4.036 1.00 92.44 188 LEU A O 1
ATOM 1333 N N . LEU A 1 189 ? -1.974 -11.596 -5.171 1.00 93.31 189 LEU A N 1
ATOM 1334 C CA . LEU A 1 189 ? -3.247 -11.906 -5.831 1.00 93.31 189 LEU A CA 1
ATOM 1335 C C . LEU A 1 189 ? -4.364 -12.192 -4.819 1.00 93.31 189 LEU A C 1
ATOM 1337 O O . LEU A 1 189 ? -5.537 -11.964 -5.110 1.00 93.31 189 LEU A O 1
ATOM 1341 N N . VAL A 1 190 ? -3.999 -12.665 -3.624 1.00 96.50 190 VAL A N 1
ATOM 1342 C CA . VAL A 1 190 ? -4.929 -12.943 -2.526 1.00 96.50 190 VAL A CA 1
ATOM 1343 C C . VAL A 1 190 ? -4.815 -11.883 -1.431 1.00 96.50 190 VAL A C 1
ATOM 1345 O O . VAL A 1 190 ? -5.827 -11.325 -1.005 1.00 96.50 190 VAL A O 1
ATOM 1348 N N . ALA A 1 191 ? -3.594 -11.578 -0.985 1.00 96.56 191 ALA A N 1
ATOM 1349 C CA . ALA A 1 191 ? -3.345 -10.636 0.100 1.00 96.56 191 ALA A CA 1
ATOM 1350 C C . ALA A 1 191 ? -3.809 -9.216 -0.261 1.00 96.56 191 ALA A C 1
ATOM 1352 O O . ALA A 1 191 ? -4.463 -8.570 0.557 1.00 96.56 191 ALA A O 1
ATOM 1353 N N . GLY A 1 192 ? -3.543 -8.768 -1.494 1.00 96.69 192 GLY A N 1
ATOM 1354 C CA . GLY A 1 192 ? -3.892 -7.445 -2.019 1.00 96.69 192 GLY A CA 1
ATOM 1355 C C . GLY A 1 192 ? -5.377 -7.105 -1.867 1.00 96.69 192 GLY A C 1
ATOM 1356 O O . GLY A 1 192 ? -5.728 -6.190 -1.116 1.00 96.69 192 GLY A O 1
ATOM 1357 N N . PRO A 1 193 ? -6.280 -7.864 -2.519 1.00 98.06 193 PRO A N 1
ATOM 1358 C CA . PRO A 1 193 ? -7.719 -7.662 -2.379 1.00 98.06 193 PRO A CA 1
ATOM 1359 C C . PRO A 1 193 ? -8.203 -7.747 -0.927 1.00 98.06 193 PRO A C 1
ATOM 1361 O O . PRO A 1 193 ? -9.092 -6.993 -0.525 1.00 98.06 193 PRO A O 1
ATOM 1364 N N . LEU A 1 194 ? -7.614 -8.641 -0.127 1.00 98.00 194 LEU A N 1
ATOM 1365 C CA . LEU A 1 194 ? -8.040 -8.866 1.248 1.00 98.00 194 LEU A CA 1
ATOM 1366 C C . LEU A 1 194 ? -7.722 -7.672 2.159 1.00 98.00 194 LEU A C 1
ATOM 1368 O O . LEU A 1 194 ? -8.610 -7.209 2.881 1.00 98.00 194 LEU A O 1
ATOM 1372 N N . TRP A 1 195 ? -6.497 -7.136 2.125 1.00 98.06 195 TRP A N 1
ATOM 1373 C CA . TRP A 1 195 ? -6.168 -5.972 2.950 1.00 98.06 195 TRP A CA 1
ATOM 1374 C C . TRP A 1 195 ? -6.885 -4.707 2.464 1.00 98.06 195 TRP A C 1
ATOM 1376 O O . TRP A 1 195 ? -7.344 -3.921 3.295 1.00 98.06 195 TRP A O 1
ATOM 1386 N N . LEU A 1 196 ? -7.079 -4.533 1.151 1.00 98.44 196 LEU A N 1
ATOM 1387 C CA . LEU A 1 196 ? -7.870 -3.422 0.605 1.00 98.44 196 LEU A CA 1
ATOM 1388 C C . LEU A 1 196 ? -9.326 -3.478 1.082 1.00 98.44 196 LEU A C 1
ATOM 1390 O O . LEU A 1 196 ? -9.894 -2.447 1.444 1.00 98.44 196 LEU A O 1
ATOM 1394 N N . ALA A 1 197 ? -9.924 -4.672 1.150 1.00 98.56 197 ALA A N 1
ATOM 1395 C CA . ALA A 1 197 ? -11.268 -4.854 1.691 1.00 98.56 197 ALA A CA 1
ATOM 1396 C C . ALA A 1 197 ? -11.342 -4.478 3.180 1.00 98.56 197 ALA A C 1
ATOM 1398 O O . ALA A 1 197 ? -12.282 -3.797 3.598 1.00 98.56 197 ALA A O 1
ATOM 1399 N N . VAL A 1 198 ? -10.336 -4.860 3.977 1.00 98.31 198 VAL A N 1
ATOM 1400 C CA . VAL A 1 198 ? -10.221 -4.443 5.384 1.00 98.31 198 VAL A CA 1
ATOM 1401 C C . VAL A 1 198 ? -10.166 -2.920 5.491 1.00 98.31 198 VAL A C 1
ATOM 1403 O O . VAL A 1 198 ? -10.943 -2.337 6.248 1.00 98.31 198 VAL A O 1
ATOM 1406 N N . VAL A 1 199 ? -9.303 -2.261 4.711 1.00 98.50 199 VAL A N 1
ATOM 1407 C CA . VAL A 1 199 ? -9.199 -0.795 4.703 1.00 98.50 199 VAL A CA 1
ATOM 1408 C C . VAL A 1 199 ? -10.529 -0.160 4.311 1.00 98.50 199 VAL A C 1
ATOM 1410 O O . VAL A 1 199 ? -11.003 0.711 5.032 1.00 98.50 199 VAL A O 1
ATOM 1413 N N . ALA A 1 200 ? -11.180 -0.629 3.245 1.00 98.56 200 ALA A N 1
ATOM 1414 C CA . ALA A 1 200 ? -12.468 -0.100 2.801 1.00 98.56 200 ALA A CA 1
ATOM 1415 C C . ALA A 1 200 ? -13.539 -0.198 3.900 1.00 98.56 200 ALA A C 1
ATOM 1417 O O . ALA A 1 200 ? -14.263 0.767 4.161 1.00 98.56 200 ALA A O 1
ATOM 1418 N N . VAL A 1 201 ? -13.611 -1.337 4.599 1.00 98.00 201 VAL A N 1
ATOM 1419 C CA . VAL A 1 201 ? -14.506 -1.521 5.748 1.00 98.00 201 VAL A CA 1
ATOM 1420 C C . VAL A 1 201 ? -14.179 -0.527 6.861 1.00 98.00 201 VAL A C 1
ATOM 1422 O O . VAL A 1 201 ? -15.096 0.108 7.389 1.00 98.00 201 VAL A O 1
ATOM 1425 N N . LEU A 1 202 ? -12.902 -0.372 7.220 1.00 97.38 202 LEU A N 1
ATOM 1426 C CA . LEU A 1 202 ? -12.473 0.586 8.240 1.00 97.38 202 LEU A CA 1
ATOM 1427 C C . LEU A 1 202 ? -12.836 2.014 7.840 1.00 97.38 202 LEU A C 1
ATOM 1429 O O . LEU A 1 202 ? -13.397 2.744 8.650 1.00 97.38 202 LEU A O 1
ATOM 1433 N N . SER A 1 203 ? -12.612 2.398 6.586 1.00 97.88 203 SER A N 1
ATOM 1434 C CA . SER A 1 203 ? -12.962 3.718 6.067 1.00 97.88 203 SER A CA 1
ATOM 1435 C C . SER A 1 203 ? -14.467 3.987 6.147 1.00 97.88 203 SER A C 1
ATOM 1437 O O . SER A 1 203 ? -14.880 5.023 6.670 1.00 97.88 203 SER A O 1
ATOM 1439 N N . VAL A 1 204 ? -15.312 3.033 5.735 1.00 97.12 204 VAL A N 1
ATOM 1440 C CA . VAL A 1 204 ? -16.778 3.144 5.861 1.00 97.12 204 VAL A CA 1
ATOM 1441 C C . VAL A 1 204 ? -17.209 3.233 7.327 1.00 97.12 204 VAL A C 1
ATOM 1443 O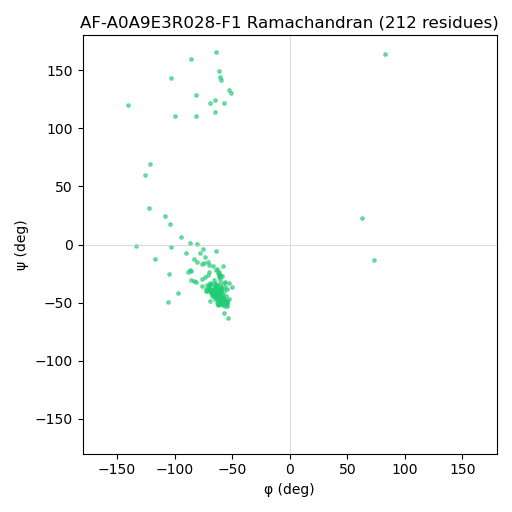 O . VAL A 1 204 ? -18.109 4.008 7.665 1.00 97.12 204 VAL A O 1
ATOM 1446 N N . ARG A 1 205 ? -16.578 2.467 8.224 1.00 95.19 205 ARG A N 1
ATOM 1447 C CA . ARG A 1 205 ? -16.836 2.562 9.669 1.00 95.19 205 ARG A CA 1
ATOM 1448 C C . ARG A 1 205 ? -16.447 3.932 10.217 1.00 95.19 205 ARG A C 1
ATOM 1450 O O . ARG A 1 205 ? -17.247 4.495 10.960 1.00 95.19 205 ARG A O 1
ATOM 1457 N N . THR A 1 206 ? -15.309 4.494 9.806 1.00 95.00 206 THR A N 1
ATOM 1458 C CA . THR A 1 206 ? -14.879 5.852 10.172 1.00 95.00 206 THR A CA 1
ATOM 1459 C C . THR A 1 206 ? -15.919 6.890 9.761 1.00 95.00 206 THR A C 1
ATOM 1461 O O . THR A 1 206 ? -16.318 7.694 10.599 1.00 95.00 206 THR A O 1
ATOM 1464 N N . VAL A 1 207 ? -16.442 6.824 8.528 1.00 94.25 207 VAL A N 1
ATOM 1465 C CA . VAL A 1 207 ? -17.513 7.733 8.070 1.00 94.25 207 VAL A CA 1
ATOM 1466 C C . VAL A 1 207 ? -18.773 7.600 8.931 1.00 94.25 207 VAL A C 1
ATOM 1468 O O . VAL A 1 207 ? -19.385 8.596 9.306 1.00 94.25 207 VAL A O 1
ATOM 1471 N N . ARG A 1 208 ? -19.185 6.366 9.248 1.00 92.44 208 ARG A N 1
ATOM 1472 C CA . ARG A 1 208 ? -20.469 6.102 9.922 1.00 92.44 208 ARG A CA 1
ATOM 1473 C C . ARG A 1 208 ? -20.434 6.311 11.432 1.00 92.44 208 ARG A C 1
ATOM 1475 O O . ARG A 1 208 ? -21.466 6.620 12.020 1.00 92.44 208 ARG A O 1
ATOM 1482 N N . ARG A 1 209 ? -19.296 6.046 12.070 1.00 89.38 209 ARG A N 1
ATOM 1483 C CA . ARG A 1 209 ? -19.189 5.897 13.529 1.00 89.38 209 ARG A CA 1
ATOM 1484 C C . ARG A 1 209 ? -18.011 6.670 14.140 1.00 89.38 209 ARG A C 1
ATOM 1486 O O . ARG A 1 209 ? -17.836 6.641 15.358 1.00 89.38 209 ARG A O 1
ATOM 1493 N N . GLY A 1 210 ? -17.216 7.361 13.326 1.00 88.38 210 GLY A N 1
ATOM 1494 C CA . GLY A 1 210 ? -16.048 8.120 13.760 1.00 88.38 210 GLY A CA 1
ATOM 1495 C C . GLY A 1 210 ? -14.773 7.279 13.937 1.00 88.38 210 GLY A C 1
ATOM 1496 O O . GLY A 1 210 ? -14.826 6.053 14.046 1.00 88.38 210 GLY A O 1
ATOM 1497 N N . PRO A 1 211 ? -13.600 7.931 14.011 1.00 79.94 211 PRO A N 1
ATOM 1498 C CA . PRO A 1 211 ? -12.298 7.262 14.064 1.00 79.94 211 PRO A CA 1
ATOM 1499 C C . PRO A 1 211 ? -12.005 6.541 15.378 1.00 79.94 211 PRO A C 1
ATOM 1501 O O . PRO A 1 211 ? -11.082 5.742 15.418 1.00 79.94 211 PRO A O 1
ATOM 1504 N N . ALA A 1 212 ? -12.756 6.795 16.454 1.00 77.62 212 ALA A N 1
ATOM 1505 C CA . ALA A 1 212 ? -12.599 6.094 17.733 1.00 77.62 212 ALA A CA 1
ATOM 1506 C C . ALA A 1 212 ? -13.291 4.717 17.760 1.00 77.62 212 ALA A C 1
ATOM 1508 O O . ALA A 1 212 ? -13.018 3.900 18.637 1.00 77.62 212 ALA A O 1
ATOM 1509 N N . SER A 1 213 ? -14.181 4.453 16.802 1.00 73.62 213 SER A N 1
ATOM 1510 C CA . SER A 1 213 ? -14.936 3.199 16.692 1.00 73.62 213 SER A CA 1
ATOM 1511 C C . SER A 1 213 ? -14.628 2.420 15.410 1.00 73.62 213 SER A C 1
ATOM 1513 O O . SER A 1 213 ? -15.028 1.254 15.295 1.00 73.62 213 SER A O 1
ATOM 1515 N N . ALA A 1 214 ? -13.940 3.075 14.464 1.00 60.72 214 ALA A N 1
ATOM 1516 C CA . ALA A 1 214 ? -13.400 2.489 13.247 1.00 60.72 214 ALA A CA 1
ATOM 1517 C C . ALA A 1 214 ? -12.605 1.247 13.574 1.00 60.72 214 ALA A C 1
ATOM 1519 O O . ALA A 1 214 ? -11.709 1.346 14.448 1.00 60.72 214 ALA A O 1
#

Foldseek 3Di:
DPDPDDPDPPVLVVLLVLLVLLVLLLVLQVVLVVLCVQQVCQLQLVCLVSNLVSCLVRVVSLVSNLVSLLSSLQSLLSSLCQLLVLAPFPLLNQLSNLLSQLSNLLSVLSCLSVVLNVDPPVSNSVSSLSNSLSNLSNLQSNLSSLLSNLVRCVPLDDNVLSVLSNVLSVLSNLLSCSSPDVVSVVSCVPSVVSSSVSSNVLSVCSSVPNSHRD

pLDDT: mean 93.57, std 10.41, range [52.22, 98.75]

Radius of gyration: 18.78 Å; Cα contacts (8 Å, |Δi|>4): 378; chains: 1; bounding box: 53×40×59 Å

Secondary structure (DSSP, 8-state):
----PPPPGGGGHHHHHHHHHHHHHHHHHHHHHHHTTT-TTTT-TT-HHHHHHHHHH-HHHHHHHHHHHHHHHHHHHHHHHHHHTT---HHHHHHHHHHHHHHHHHHHHTTHHHHHTTS-TTHHHHHHHHHHHHHHHHHHHHHHHHHHHHHHTTTTS-HHHHHHHHHHHHHHGGGGGGGT-HHHHHTHHHHHHHHHHHHHHHHHHHHHH-TTT-

Sequence (214 aa):
MTDTRPPTPEGRSPALGLGLTGLAGVALNVAAVAFLRPIPHAYRPEALEAWLAECAAAPQATAASGWAFTVGLVALAVFFLGLAAPATSSTFRAGAHWFALGAVLDAAGTLAPIAAVHAGASAGPALLQLSLLLDSAFNACLGLGLVLLALGSQGRWPAWLRAGSAVAGLLTVPVALQFFSPRAADLLLVAGPLWLAVVAVLSVRTVRRGPASA

Mean predicted aligned error: 4.59 Å

Solvent-acc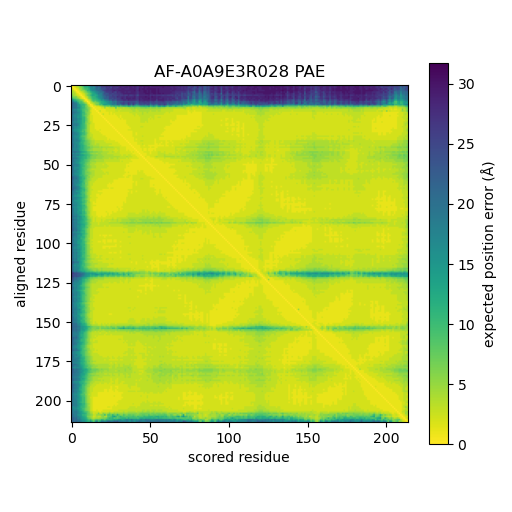essible surface area (backbone atoms only — not comparable to full-atom values): 9826 Å² total; per-residue (Å²): 137,81,87,78,74,74,82,68,81,72,75,55,58,64,26,38,53,43,13,49,33,24,41,47,13,44,52,25,42,55,49,16,58,61,36,40,66,81,34,83,38,62,80,32,68,91,33,45,68,59,26,46,52,30,37,60,75,36,51,67,35,44,48,52,18,18,52,26,33,25,54,10,25,48,27,37,20,54,27,28,49,57,39,26,70,71,46,83,42,65,50,24,28,51,9,23,50,31,29,20,52,12,26,47,46,24,29,68,20,37,50,25,59,64,52,18,64,74,41,56,90,75,50,18,52,52,32,43,52,49,22,36,47,25,44,16,49,15,28,36,24,35,9,52,8,29,34,30,34,30,67,35,30,72,94,59,52,60,69,68,58,28,51,50,28,31,52,23,8,64,49,22,36,58,28,30,44,17,60,82,31,59,71,27,44,58,42,41,79,56,22,48,61,46,44,43,49,47,46,42,52,37,14,53,34,10,48,74,62,26,46,79,52,69